Protein 6PF2 (pdb70)

Sequence (307 aa):
SGPLKPEEHEDILNKLLDPELAQSERTEALQQLRVNYGSFVSEEYNDLTKEKSEFKLELDDVTSNMEQIIKAKANLEKMCRTLEDQMNEHRSKAEETQRSVNDLTSQVEDLEKERDFYFGKLRNIELICQENEGENDPVLQRIVDILYATDEGFVIPDGPLKPEEHEDILNKLLDPELAQSERTEALQQLRVNYGSFVSEYNDLTKEKSEFKLELDDVTSNMEQIIKAKANLEKMCCRTLEDQMNEHRSKAEETQRSVNDLTSQVEDLEKERDFYFGKLRNIELICQENEGENDPVLQRIVDILYATDE

Secondary structure (DSSP, 8-state):
--SPPHHHHHHHHHHHT-TTS-HHHHHHHHHHHHHHHHHHHHHHHHHHHHHHHHHHHHHHHHHHHHHHHHHHHHHHHHHHHHHHHHHHHHHHHHHHHHHHHHHHHHHHHHHHHHHHHHHHHHHHHHHHHHTGGG--HHHHHHHHHHT--SSSSPPP-/-PPPHHHHHHHHHHHT-TTS-HHHHHHHHHHHHHHHHHHHHHHHHHHHHHHHHHHHHHHHHHHHHHHHHHHHHHHHHHHHHHHHHHHHHHHHHHHHHHHHHHHHHHHHHHHHHHHHHHHHHHHHHHHHHTTTS--HHHHHHHHHHT----

B-factor: mean 42.0, std 19.4, range [4.99, 103.51]

InterPro domains:
  IPR001715 Calponin homology domain [PF00307] (17-117)
  IPR001715 Calponin homology domain [PS50021] (14-116)
  IPR004953 EB1, C-terminal [PF03271] (210-248)
  IPR004953 EB1, C-terminal [PS51230] (185-255)
  IPR027328 Microtubule-associated protein RP/EB [PTHR10623] (1-267)
  IPR036133 EB1, C-terminal domain superfamily [SSF140612] (194-254)
  IPR036872 CH domain superfamily [G3DSA:1.10.418.10] (1-130)
  IPR036872 CH domain superfamily [SSF47576] (1-130)

Foldseek 3Di:
DAADDPVSLVVLVVQLVDPVDDNVSNVVSVVNNVVRVVVNVVVVVVVVVVVVVVVVVCVVVVVVVVVVVVVVVVVVVVVVVVVVVVVVVVVVVVVVVVVVVVVVVVVVVVVVVVVVVVVVLVVLVVVLVVVVVVVDPVSVVSVCVSPQDCVRPPDDD/DADDPVRLVVLVVQLPDPVDDPVSNVVSVVNNVCRCVVVVVVVVVVVVVVVVVVVVVVVVVVVVVVVVVVVVVVVVVVVVVVVVVVVVVVVVVVVVVVVVVVVVVVVVVVVVVVVVVVVLVVLVVVLVVPVPVVDVVSVVSVCVSPDDDD

Solvent-accessible surface area: 19729 Å² total; per-residue (Å²): 177,50,23,39,129,72,114,74,7,61,66,18,2,66,96,5,57,49,108,160,41,61,131,87,74,54,56,96,3,22,78,76,3,85,109,19,3,32,50,1,12,58,67,18,74,73,19,58,114,50,45,57,82,35,107,113,84,12,73,78,26,46,66,77,13,105,137,21,87,156,34,52,52,84,34,50,122,76,12,155,61,24,81,99,66,20,72,109,35,122,70,110,6,81,99,10,62,149,42,18,84,84,22,55,56,64,12,106,96,17,66,126,56,47,79,56,33,97,28,26,10,93,72,0,30,83,8,5,100,135,32,119,66,126,99,36,94,15,10,84,132,0,52,103,24,10,138,22,80,93,133,61,29,118,53,115,198,97,9,34,113,64,137,79,9,50,74,15,2,76,111,8,65,44,113,158,46,50,125,69,73,54,57,108,2,19,71,90,2,76,97,16,4,32,54,28,6,57,71,27,77,77,20,62,134,66,38,66,106,42,96,123,93,15,70,95,25,54,48,69,27,115,93,30,82,128,24,42,35,82,18,81,134,93,9,140,72,32,62,80,78,22,52,121,38,82,41,106,9,87,88,5,75,157,42,18,81,83,22,53,56,67,12,82,94,14,71,137,51,49,58,30,30,77,17,10,9,124,51,0,36,107,9,4,95,137,32,127,63,99,127,28,107,32,7,99,127,0,33,85,31,20,143,48,112,68,194

GO terms:
  GO:0005925 focal adhesion (C, IDA)
  GO:0008104 intracellular protein localization (P, TAS)
  GO:0016477 cell migration (P, IMP)
  GO:0005515 protein binding (F, IPI)
  GO:0120283 protein serine/threonine kinase binding (F, IPI)
  GO:0097431 mitotic spindle pole (C, IDA)
  GO:0051010 microtubule plus-end binding (F, IDA)
  GO:0035372 protein localization to microtubule (P, IDA)
  GO:0005813 centrosome (C, IDA)
  GO:0005874 microtubule (C, IDA)
  GO:1902888 protein localization to astral microtubule (P, IDA)
  GO:0051315 attachment of mitotic spindle microtubules to kinetochore (P, IDA)
  GO:0000132 establishment of mitotic spindle orientation (P, IDA)
  GO:0005794 Golgi apparatus (C, EXP)
  GO:0031116 positive regulation of microtubule polymerization (P, IMP)
  GO:0005515 protein binding (F, TAS)
  GO:0005829 cytosol (C, TAS)
  GO:0042802 identical protein binding (F, IPI)
  GO:0045296 cadherin binding (F, HDA)
  GO:0036064 ciliary basal body (C, IDA)

Radius of gyration: 54.27 Å; Cα contacts (8 Å, |Δi|>4): 260; chains: 2; bounding box: 29×28×167 Å

Structure (mmCIF, N/CA/C/O backbone):
data_6PF2
#
_entry.id   6PF2
#
_cell.length_a   37.136
_cell.length_b   44.607
_cell.length_c   262.356
_cell.angle_alpha   90.000
_cell.angle_beta   90.000
_cell.angle_gamma   90.000
#
_symmetry.space_group_name_H-M   'P 21 21 21'
#
loop_
_entity.id
_entity.type
_entity.pdbx_description
1 polymer 'Myosin, heavy polypeptide 7, cardiac muscle, beta variant'
2 non-polymer 1,2-ETHANEDIOL
3 water water
#
loop_
_atom_site.group_PDB
_atom_site.id
_atom_site.type_symbol
_atom_site.label_atom_id
_atom_site.label_alt_id
_atom_site.label_comp_id
_atom_site.label_asym_id
_atom_site.label_entity_id
_atom_site.label_seq_id
_atom_site.pdbx_PDB_ins_code
_atom_site.Cartn_x
_atom_site.Cartn_y
_atom_site.Cartn_z
_atom_site.occupancy
_atom_site.B_iso_or_equiv
_atom_site.auth_seq_id
_atom_site.auth_comp_id
_atom_site.auth_asym_id
_atom_site.auth_atom_id
_atom_site.pdbx_PDB_model_num
ATOM 1 N N . SER A 1 3 ? 0.732 20.549 88.426 1.00 94.30 3 SER A N 1
ATOM 2 C CA . SER A 1 3 ? -0.716 20.624 88.269 1.00 87.94 3 SER A CA 1
ATOM 3 C C . SER A 1 3 ? -1.279 19.237 87.952 1.00 86.06 3 SER A C 1
ATOM 4 O O . SER A 1 3 ? -0.566 18.234 88.040 1.00 90.14 3 SER A O 1
ATOM 7 N N . GLY A 1 4 ? -2.553 19.186 87.569 1.00 74.11 4 GLY A N 1
ATOM 8 C CA . GLY A 1 4 ? -3.226 17.931 87.338 1.00 60.32 4 GLY A CA 1
ATOM 9 C C . GLY A 1 4 ? -3.775 17.362 88.631 1.00 50.45 4 GLY A C 1
ATOM 10 O O . GLY A 1 4 ? -3.517 17.884 89.722 1.00 36.56 4 GLY A O 1
ATOM 11 N N . PRO A 1 5 ? -4.542 16.274 88.528 1.00 51.44 5 PRO A N 1
ATOM 12 C CA . PRO A 1 5 ? -5.138 15.667 89.725 1.00 49.47 5 PRO A CA 1
ATOM 13 C C . PRO A 1 5 ? -4.119 14.928 90.583 1.00 46.41 5 PRO A C 1
ATOM 14 O O . PRO A 1 5 ? -3.086 14.452 90.101 1.00 43.84 5 PRO A O 1
ATOM 18 N N . LEU A 1 6 ? -4.429 14.847 91.879 1.00 41.35 6 LEU A N 1
ATOM 19 C CA . LEU A 1 6 ? -3.618 14.070 92.811 1.00 37.87 6 LEU A CA 1
ATOM 20 C C . LEU A 1 6 ? -3.423 12.650 92.286 1.00 34.19 6 LEU A C 1
ATOM 21 O O . LEU A 1 6 ? -4.321 12.074 91.666 1.00 26.60 6 LEU A O 1
ATOM 26 N N . LYS A 1 7 ? -2.238 12.088 92.531 1.00 34.06 7 LYS A N 1
ATOM 27 C CA . LYS A 1 7 ? -2.025 10.678 92.258 1.00 40.50 7 LYS A CA 1
ATOM 28 C C . LYS A 1 7 ? -2.826 9.844 93.257 1.00 33.94 7 LYS A C 1
ATOM 29 O O . LYS A 1 7 ? -3.233 10.343 94.307 1.00 25.40 7 LYS A O 1
ATOM 35 N N . PRO A 1 8 ? -3.089 8.575 92.942 1.00 38.04 8 PRO A N 1
ATOM 36 C CA . PRO A 1 8 ? -3.786 7.724 93.921 1.00 42.32 8 PRO A CA 1
ATOM 37 C C . PRO A 1 8 ? -3.098 7.680 95.280 1.00 44.04 8 PRO A C 1
ATOM 38 O O . PRO A 1 8 ? -3.769 7.484 96.303 1.00 41.39 8 PRO A O 1
ATOM 42 N N . GLU A 1 9 ? -1.778 7.880 95.320 1.00 44.08 9 GLU A N 1
ATOM 43 C CA . GLU A 1 9 ? -1.033 7.777 96.568 1.00 48.38 9 GLU A CA 1
ATOM 44 C C . GLU A 1 9 ? -1.130 9.052 97.392 1.00 41.37 9 GLU A C 1
ATOM 45 O O . GLU A 1 9 ? -1.256 8.988 98.621 1.00 36.78 9 GLU A O 1
ATOM 51 N N . GLU A 1 10 ? -1.046 10.216 96.741 1.00 30.35 10 GLU A N 1
ATOM 52 C CA . GLU A 1 10 ? -1.277 11.465 97.454 1.00 37.45 10 GLU A CA 1
ATOM 53 C C . GLU A 1 10 ? -2.709 11.534 97.970 1.00 36.36 10 GLU A C 1
ATOM 54 O O . GLU A 1 10 ? -2.964 12.078 99.051 1.00 38.93 10 GLU A O 1
ATOM 60 N N . HIS A 1 11 ? -3.656 11.000 97.194 1.00 28.25 11 HIS A N 1
ATOM 61 C CA . HIS A 1 11 ? -5.052 10.961 97.618 1.00 28.55 11 HIS A CA 1
ATOM 62 C C . HIS A 1 11 ? -5.215 10.101 98.866 1.00 32.00 11 HIS A C 1
ATOM 63 O O . HIS A 1 11 ? -5.932 10.476 99.802 1.00 29.39 11 HIS A O 1
ATOM 70 N N . GLU A 1 12 ? -4.548 8.944 98.912 1.00 31.84 12 GLU A N 1
ATOM 71 C CA . GLU A 1 12 ? -4.689 8.092 100.090 1.00 37.70 12 GLU A CA 1
ATOM 72 C C . GLU A 1 12 ? -3.984 8.689 101.307 1.00 37.30 12 GLU A C 1
ATOM 73 O O . GLU A 1 12 ? -4.463 8.532 102.438 1.00 36.81 12 GLU A O 1
ATOM 79 N N . ASP A 1 13 ? -2.842 9.363 101.109 1.00 35.87 13 ASP A N 1
ATOM 80 C CA . ASP A 1 13 ? -2.168 9.999 102.244 1.00 40.97 13 ASP A CA 1
ATOM 81 C C . ASP A 1 13 ? -3.022 11.117 102.828 1.00 34.51 13 ASP A C 1
ATOM 82 O O . ASP A 1 13 ? -3.081 11.297 104.051 1.00 28.97 13 ASP A O 1
ATOM 87 N N . ILE A 1 14 ? -3.700 11.871 101.967 1.00 30.42 14 ILE A N 1
ATOM 88 C CA . ILE A 1 14 ? -4.580 12.925 102.454 1.00 35.12 14 ILE A CA 1
ATOM 89 C C . ILE A 1 14 ? -5.797 12.322 103.147 1.00 31.50 14 ILE A C 1
ATOM 90 O O . ILE A 1 14 ? -6.242 12.809 104.194 1.00 26.17 14 ILE A O 1
ATOM 95 N N . LEU A 1 15 ? -6.334 11.234 102.590 1.00 27.30 15 LEU A N 1
ATOM 96 C CA . LEU A 1 15 ? -7.465 10.565 103.219 1.00 33.48 15 LEU A CA 1
ATOM 97 C C . LEU A 1 15 ? -7.073 9.990 104.575 1.00 39.35 15 LEU A C 1
ATOM 98 O O . LEU A 1 15 ? -7.893 9.950 105.501 1.00 30.44 15 LEU A O 1
ATOM 103 N N . ASN A 1 16 ? -5.814 9.569 104.715 1.00 42.24 16 ASN A N 1
ATOM 104 C CA . ASN A 1 16 ? -5.333 9.048 105.985 1.00 46.43 16 ASN A CA 1
ATOM 105 C C . ASN A 1 16 ? -5.126 10.166 107.005 1.00 41.47 16 ASN A C 1
ATOM 106 O O . ASN A 1 16 ? -5.415 9.984 108.194 1.00 35.81 16 ASN A O 1
ATOM 111 N N . LYS A 1 17 ? -4.620 11.321 106.561 1.00 43.36 17 LYS A N 1
ATOM 112 C CA . LYS A 1 17 ? -4.487 12.466 107.460 1.00 44.39 17 LYS A CA 1
ATOM 113 C C . LYS A 1 17 ? -5.850 12.912 107.971 1.00 40.17 17 LYS A C 1
ATOM 114 O O . LYS A 1 17 ? -6.020 13.201 109.163 1.00 37.75 17 LYS A O 1
ATOM 120 N N . LEU A 1 18 ? -6.836 12.957 107.074 1.00 35.50 18 LEU A N 1
ATOM 121 C CA . LEU A 1 18 ? -8.193 13.318 107.459 1.00 38.16 18 LEU A CA 1
ATOM 122 C C . LEU A 1 18 ? -8.733 12.374 108.531 1.00 41.21 18 LEU A C 1
ATOM 123 O O . LEU A 1 18 ? -9.417 12.805 109.467 1.00 36.59 18 LEU A O 1
ATOM 128 N N . LEU A 1 19 ? -8.424 11.083 108.418 1.00 49.19 19 LEU A N 1
ATOM 129 C CA . LEU A 1 19 ? -8.935 10.062 109.326 1.00 57.21 19 LEU A CA 1
ATOM 130 C C . LEU A 1 19 ? -8.067 9.847 110.566 1.00 53.78 19 LEU A C 1
ATOM 131 O O . LEU A 1 19 ? -8.385 8.968 111.373 1.00 53.64 19 LEU A O 1
ATOM 136 N N . ASP A 1 20 ? -6.987 10.616 110.736 1.00 49.43 20 ASP A N 1
ATOM 137 C CA . ASP A 1 20 ? -6.051 10.413 111.842 1.00 50.24 20 ASP A CA 1
ATOM 138 C C . ASP A 1 20 ? -6.515 11.204 113.060 1.00 55.43 20 ASP A C 1
ATOM 139 O O . ASP A 1 20 ? -6.437 12.443 113.051 1.00 49.74 20 ASP A O 1
ATOM 144 N N . PRO A 1 21 ? -6.997 10.549 114.123 1.00 66.42 21 PRO A N 1
ATOM 145 C CA . PRO A 1 21 ? -7.452 11.307 115.300 1.00 71.36 21 PRO A CA 1
ATOM 146 C C . PRO A 1 21 ? -6.330 12.028 116.034 1.00 75.25 21 PRO A C 1
ATOM 147 O O . PRO A 1 21 ? -6.595 13.033 116.705 1.00 74.38 21 PRO A O 1
ATOM 151 N N . GLU A 1 22 ? -5.088 11.539 115.942 1.00 78.99 22 GLU A N 1
ATOM 152 C CA . GLU A 1 22 ? -3.966 12.209 116.594 1.00 83.01 22 GLU A CA 1
ATOM 153 C C . GLU A 1 22 ? -3.715 13.599 116.029 1.00 81.39 22 GLU A C 1
ATOM 154 O O . GLU A 1 22 ? -3.043 14.410 116.678 1.00 89.83 22 GLU A O 1
ATOM 160 N N . LEU A 1 23 ? -4.232 13.890 114.839 1.00 68.43 23 LEU A N 1
ATOM 161 C CA . LEU A 1 23 ? -3.977 15.168 114.202 1.00 58.62 23 LEU A CA 1
ATOM 162 C C . LEU A 1 23 ? -4.840 16.268 114.806 1.00 53.61 23 LEU A C 1
ATOM 163 O O . LEU A 1 23 ? -5.965 16.032 115.261 1.00 50.41 23 LEU A O 1
ATOM 168 N N . ALA A 1 24 ? -4.283 17.479 114.815 1.00 54.58 24 ALA A N 1
ATOM 169 C CA . ALA A 1 24 ? -5.062 18.669 115.121 1.00 58.14 24 ALA A CA 1
ATOM 170 C C . ALA A 1 24 ? -6.230 18.782 114.153 1.00 55.56 24 ALA A C 1
ATOM 171 O O . ALA A 1 24 ? -6.096 18.500 112.959 1.00 52.93 24 ALA A O 1
ATOM 173 N N . GLN A 1 25 ? -7.391 19.182 114.674 1.00 40.93 25 GLN A N 1
ATOM 174 C CA . GLN A 1 25 ? -8.583 19.218 113.831 1.00 57.51 25 GLN A CA 1
ATOM 175 C C . GLN A 1 25 ? -8.508 20.281 112.730 1.00 58.48 25 GLN A C 1
ATOM 176 O O . GLN A 1 25 ? -9.272 20.203 111.764 1.00 56.91 25 GLN A O 1
ATOM 182 N N . SER A 1 26 ? -7.611 21.263 112.841 1.00 56.69 26 SER A N 1
ATOM 183 C CA . SER A 1 26 ? -7.353 22.133 111.696 1.00 60.08 26 SER A CA 1
ATOM 184 C C . SER A 1 26 ? -6.666 21.358 110.577 1.00 52.60 26 SER A C 1
ATOM 185 O O . SER A 1 26 ? -6.995 21.522 109.395 1.00 37.25 26 SER A O 1
ATOM 188 N N . GLU A 1 27 ? -5.706 20.508 110.947 1.00 50.09 27 GLU A N 1
ATOM 189 C CA . GLU A 1 27 ? -4.958 19.719 109.980 1.00 48.33 27 GLU A CA 1
ATOM 190 C C . GLU A 1 27 ? -5.865 18.748 109.234 1.00 44.25 27 GLU A C 1
ATOM 191 O O . GLU A 1 27 ? -5.638 18.466 108.053 1.00 35.56 27 GLU A O 1
ATOM 197 N N . ARG A 1 28 ? -6.881 18.212 109.914 1.00 47.29 28 ARG A N 1
ATOM 198 C CA . ARG A 1 28 ? -7.830 17.314 109.267 1.00 43.34 28 ARG A CA 1
ATOM 199 C C . ARG A 1 28 ? -8.807 18.077 108.383 1.00 34.08 28 ARG A C 1
ATOM 200 O O . ARG A 1 28 ? -9.228 17.558 107.345 1.00 30.70 28 ARG A O 1
ATOM 208 N N . THR A 1 29 ? -9.178 19.299 108.777 1.00 32.27 29 THR A N 1
ATOM 209 C CA . THR A 1 29 ? -9.971 20.149 107.895 1.00 34.77 29 THR A CA 1
ATOM 210 C C . THR A 1 29 ? -9.205 20.482 106.618 1.00 34.51 29 THR A C 1
ATOM 211 O O . THR A 1 29 ? -9.798 20.591 105.538 1.00 33.83 29 THR A O 1
ATOM 215 N N . GLU A 1 30 ? -7.887 20.663 106.722 1.00 38.36 30 GLU A N 1
ATOM 216 C CA . GLU A 1 30 ? -7.092 20.945 105.533 1.00 37.22 30 GLU A CA 1
ATOM 217 C C . GLU A 1 30 ? -7.094 19.749 104.580 1.00 32.14 30 GLU A C 1
ATOM 218 O O . GLU A 1 30 ? -7.265 19.915 103.371 1.00 27.15 30 GLU A O 1
ATOM 224 N N . ALA A 1 31 ? -6.932 18.534 105.115 1.00 29.83 31 ALA A N 1
ATOM 225 C CA . ALA A 1 31 ? -7.036 17.339 104.281 1.00 31.10 31 ALA A CA 1
ATOM 226 C C . ALA A 1 31 ? -8.373 17.295 103.542 1.00 33.24 31 ALA A C 1
ATOM 227 O O . ALA A 1 31 ? -8.433 16.914 102.365 1.00 26.74 31 ALA A O 1
ATOM 229 N N . LEU A 1 32 ? -9.450 17.714 104.215 1.00 33.77 32 LEU A N 1
ATOM 230 C CA . LEU A 1 32 ? -10.782 17.680 103.616 1.00 34.80 32 LEU A CA 1
ATOM 231 C C . LEU A 1 32 ? -10.905 18.664 102.457 1.00 25.93 32 LEU A C 1
ATOM 232 O O . LEU A 1 32 ? -11.415 18.313 101.389 1.00 25.84 32 LEU A O 1
ATOM 237 N N . GLN A 1 33 ? -10.441 19.902 102.646 1.00 26.06 33 GLN A N 1
ATOM 238 C CA . GLN A 1 33 ? -10.537 20.893 101.577 1.00 30.64 33 GLN A CA 1
ATOM 239 C C . GLN A 1 33 ? -9.762 20.453 100.335 1.00 29.80 33 GLN A C 1
ATOM 240 O O . GLN A 1 33 ? -10.180 20.716 99.201 1.00 26.17 33 GLN A O 1
ATOM 246 N N . GLN A 1 34 ? -8.626 19.784 100.533 1.00 27.96 34 GLN A N 1
ATOM 247 C CA . GLN A 1 34 ? -7.842 19.330 99.392 1.00 33.25 34 GLN A CA 1
ATOM 248 C C . GLN A 1 34 ? -8.587 18.262 98.603 1.00 26.51 34 GLN A C 1
ATOM 249 O O . GLN A 1 34 ? -8.629 18.312 97.372 1.00 26.46 34 GLN A O 1
ATOM 255 N N . LEU A 1 35 ? -9.188 17.294 99.307 1.00 30.08 35 LEU A N 1
ATOM 256 C CA . LEU A 1 35 ? -9.977 16.274 98.630 1.00 33.47 35 LEU A CA 1
ATOM 257 C C . LEU A 1 35 ? -11.130 16.899 97.858 1.00 27.95 35 LEU A C 1
ATOM 258 O O . LEU A 1 35 ? -11.448 16.466 96.748 1.00 25.94 35 LEU A O 1
ATOM 263 N N . ARG A 1 36 ? -11.765 17.918 98.451 1.00 25.79 36 ARG A N 1
ATOM 264 C CA . ARG A 1 36 ? -12.911 18.593 97.850 1.00 33.87 36 ARG A CA 1
ATOM 265 C C . ARG A 1 36 ? -12.521 19.311 96.563 1.00 30.43 36 ARG A C 1
ATOM 266 O O . ARG A 1 36 ? -13.178 19.162 95.523 1.00 25.68 36 ARG A O 1
ATOM 274 N N . VAL A 1 37 ? -11.476 20.139 96.636 1.00 28.38 37 VAL A N 1
ATOM 275 C CA . VAL A 1 37 ? -11.104 20.975 95.502 1.00 28.00 37 VAL A CA 1
ATOM 276 C C . VAL A 1 37 ? -10.483 20.116 94.406 1.00 28.33 37 VAL A C 1
ATOM 277 O O . VAL A 1 37 ? -10.727 20.331 93.210 1.00 25.98 37 VAL A O 1
ATOM 281 N N . ASN A 1 38 ? -9.707 19.103 94.797 1.00 26.12 38 ASN A N 1
ATOM 282 C CA . ASN A 1 38 ? -9.187 18.171 93.801 1.00 28.83 38 ASN A CA 1
ATOM 283 C C . ASN A 1 38 ? -10.319 17.479 93.051 1.00 29.00 38 ASN A C 1
ATOM 284 O O . ASN A 1 38 ? -10.280 17.360 91.824 1.00 25.97 38 ASN A O 1
ATOM 289 N N . TYR A 1 39 ? -11.333 16.990 93.778 1.00 27.62 39 TYR A N 1
ATOM 290 C CA . TYR A 1 39 ? -12.356 16.213 93.092 1.00 32.21 39 TYR A CA 1
ATOM 291 C C . TYR A 1 39 ? -13.184 17.090 92.169 1.00 27.34 39 TYR A C 1
ATOM 292 O O . TYR A 1 39 ? -13.540 16.669 91.065 1.00 25.78 39 TYR A O 1
ATOM 301 N N . GLY A 1 40 ? -13.507 18.307 92.614 1.00 26.96 40 GLY A N 1
ATOM 302 C CA . GLY A 1 40 ? -14.278 19.212 91.781 1.00 26.85 40 GLY A CA 1
ATOM 303 C C . GLY A 1 40 ? -13.596 19.524 90.463 1.00 33.37 40 GLY A C 1
ATOM 304 O O . GLY A 1 40 ? -14.247 19.567 89.416 1.00 31.70 40 GLY A O 1
ATOM 305 N N . SER A 1 41 ? -12.275 19.744 90.494 1.00 30.68 41 SER A N 1
ATOM 306 C CA . SER A 1 41 ? -11.558 19.985 89.246 1.00 37.64 41 SER A CA 1
ATOM 307 C C . SER A 1 41 ? -11.421 18.706 88.429 1.00 36.43 41 SER A C 1
ATOM 308 O O . SER A 1 41 ? -11.565 18.729 87.203 1.00 30.47 41 SER A O 1
ATOM 311 N N . PHE A 1 42 ? -11.107 17.592 89.093 1.00 41.16 42 PHE A N 1
ATOM 312 C CA . PHE A 1 42 ? -10.912 16.325 88.395 1.00 44.12 42 PHE A CA 1
ATOM 313 C C . PHE A 1 42 ? -12.144 15.966 87.568 1.00 35.66 42 PHE A C 1
ATOM 314 O O . PHE A 1 42 ? -12.041 15.674 86.371 1.00 32.23 42 PHE A O 1
ATOM 322 N N . VAL A 1 43 ? -13.326 16.010 88.193 1.00 28.35 43 VAL A N 1
ATOM 323 C CA . VAL A 1 43 ? -14.560 15.623 87.515 1.00 37.59 43 VAL A CA 1
ATOM 324 C C . VAL A 1 43 ? -14.799 16.489 86.283 1.00 39.60 43 VAL A C 1
ATOM 325 O O . VAL A 1 43 ? -15.208 15.989 85.228 1.00 36.37 43 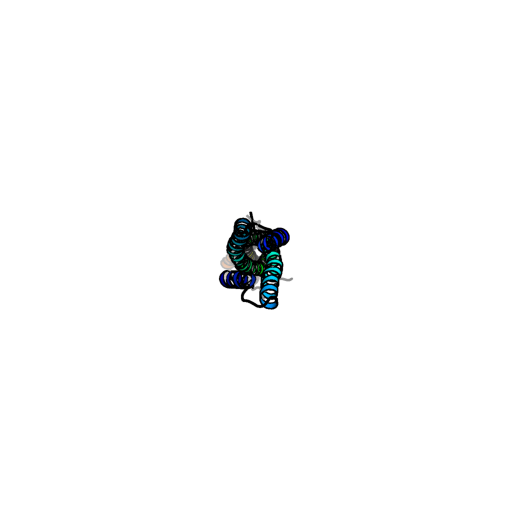VAL A O 1
ATOM 329 N N . SER A 1 44 ? -14.548 17.796 86.392 1.00 41.64 44 SER A N 1
ATOM 330 C CA . SER A 1 44 ? -14.782 18.683 85.256 1.00 48.83 44 SER A CA 1
ATOM 331 C C . SER A 1 44 ? -13.790 18.409 84.134 1.00 38.25 44 SER A C 1
ATOM 332 O O . SER A 1 44 ? -14.175 18.333 82.959 1.00 30.29 44 SER A O 1
ATOM 335 N N A GLU A 1 45 ? -12.504 18.283 84.478 0.45 35.91 45 GLU A N 1
ATOM 336 N N B GLU A 1 45 ? -12.506 18.265 84.470 0.55 35.82 45 GLU A N 1
ATOM 337 C CA A GLU A 1 45 ? -11.495 17.947 83.480 0.45 36.66 45 GLU A CA 1
ATOM 338 C CA B GLU A 1 45 ? -11.512 17.964 83.445 0.55 36.72 45 GLU A CA 1
ATOM 339 C C A GLU A 1 45 ? -11.783 16.589 82.852 0.45 35.46 45 GLU A C 1
ATOM 340 C C B GLU A 1 45 ? -11.719 16.568 82.864 0.55 35.66 45 GLU A C 1
ATOM 341 O O A GLU A 1 45 ? -11.589 16.398 81.647 0.45 32.30 45 GLU A O 1
ATOM 342 O O B GLU A 1 45 ? -11.412 16.336 81.690 0.55 32.27 45 GLU A O 1
ATOM 353 N N . TYR A 1 46 ? -12.259 15.635 83.659 1.00 37.24 46 TYR A N 1
ATOM 354 C CA . TYR A 1 46 ? -12.584 14.310 83.138 1.00 43.78 46 TYR A CA 1
ATOM 355 C C . TYR A 1 46 ? -13.727 14.370 82.128 1.00 40.73 46 TYR A C 1
ATOM 356 O O . TYR A 1 46 ? -13.682 13.701 81.090 1.00 33.73 46 TYR A O 1
ATOM 365 N N . ASN A 1 47 ? -14.775 15.139 82.430 1.00 46.27 47 ASN A N 1
ATOM 366 C CA . ASN A 1 47 ? -15.892 15.258 81.498 1.00 49.41 47 ASN A CA 1
ATOM 367 C C . ASN A 1 47 ? -15.490 16.018 80.240 1.00 47.17 47 ASN A C 1
ATOM 368 O O . ASN A 1 47 ? -16.043 15.764 79.163 1.00 38.44 47 ASN A O 1
ATOM 373 N N . ASP A 1 48 ? -14.534 16.944 80.354 1.00 47.44 48 ASP A N 1
ATOM 374 C CA . ASP A 1 48 ? -14.034 17.643 79.173 1.00 50.15 48 ASP A CA 1
ATOM 375 C C . ASP A 1 48 ? -13.217 16.708 78.293 1.00 52.02 48 ASP A C 1
ATOM 376 O O . ASP A 1 48 ? -13.403 16.669 77.072 1.00 43.89 48 ASP A O 1
ATOM 381 N N . LEU A 1 49 ? -12.305 15.943 78.902 1.00 52.73 49 LEU A N 1
ATOM 382 C CA . LEU A 1 49 ? -11.543 14.956 78.144 1.00 49.94 49 LEU A CA 1
ATOM 383 C C . LEU A 1 49 ? -12.459 13.932 77.497 1.00 45.81 49 LEU A C 1
ATOM 384 O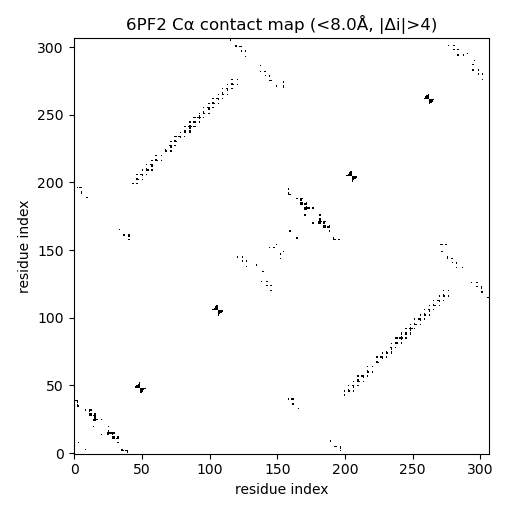 O . LEU A 1 49 ? -12.267 13.560 76.332 1.00 37.15 49 LEU A O 1
ATOM 389 N N . THR A 1 50 ? -13.464 13.471 78.242 1.00 42.61 50 THR A N 1
ATOM 390 C CA . THR A 1 50 ? -14.357 12.436 77.738 1.00 45.22 50 THR A CA 1
ATOM 391 C C . THR A 1 50 ? -15.061 12.876 76.457 1.00 50.08 50 THR A C 1
ATOM 392 O O . THR A 1 50 ? -15.061 12.148 75.458 1.00 49.07 50 THR A O 1
ATOM 396 N N . LYS A 1 51 ? -15.677 14.062 76.467 1.00 58.01 51 LYS A N 1
ATOM 397 C CA . LYS A 1 51 ? -16.430 14.486 75.291 1.00 69.34 51 LYS A CA 1
ATOM 398 C C . LYS A 1 51 ? -15.489 14.904 74.172 1.00 62.82 51 LYS A C 1
ATOM 399 O O . LYS A 1 51 ? -15.717 14.575 73.002 1.00 55.11 51 LYS A O 1
ATOM 405 N N . GLU A 1 52 ? -14.408 15.596 74.523 1.00 59.59 1220 GLU A N 1
ATOM 406 C CA . GLU A 1 52 ? -13.475 16.084 73.525 1.00 56.25 1220 GLU A CA 1
ATOM 407 C C . GLU A 1 52 ? -12.711 14.947 72.855 1.00 54.76 1220 GLU A C 1
ATOM 408 O O . GLU A 1 52 ? -12.252 15.111 71.720 1.00 53.59 1220 GLU A O 1
ATOM 414 N N . LYS A 1 53 ? -12.608 13.784 73.497 1.00 54.05 1221 LYS A N 1
ATOM 415 C CA . LYS A 1 53 ? -12.062 12.634 72.787 1.00 58.54 1221 LYS A CA 1
ATOM 416 C C . LYS A 1 53 ? -13.105 12.006 71.870 1.00 54.50 1221 LYS A C 1
ATOM 417 O O . LYS A 1 53 ? -12.766 11.529 70.783 1.00 48.78 1221 LYS A O 1
ATOM 423 N N . SER A 1 54 ? -14.376 12.000 72.282 1.00 54.39 1222 SER A N 1
ATOM 424 C CA . SER A 1 54 ? -15.396 11.390 71.442 1.00 57.33 1222 SER A CA 1
ATOM 425 C C . SER A 1 54 ? -15.608 12.174 70.155 1.00 56.17 1222 SER A C 1
ATOM 426 O O . SER A 1 54 ? -16.081 11.599 69.167 1.00 48.34 1222 SER A O 1
ATOM 429 N N . GLU A 1 55 ? -15.255 13.462 70.138 1.00 57.87 1223 GLU A N 1
ATOM 430 C CA . GLU A 1 55 ? -15.387 14.259 68.928 1.00 64.48 1223 GLU A CA 1
ATOM 431 C C . GLU A 1 55 ? -14.114 14.274 68.090 1.00 70.60 1223 GLU A C 1
ATOM 432 O O . GLU A 1 55 ? -14.160 14.698 66.930 1.00 72.08 1223 GLU A O 1
ATOM 438 N N . PHE A 1 56 ? -12.988 13.813 68.638 1.00 68.91 1224 PHE A N 1
ATOM 439 C CA . PHE A 1 56 ? -11.875 13.426 67.778 1.00 62.05 1224 PHE A CA 1
ATOM 440 C C . PHE A 1 56 ? -12.193 12.134 67.047 1.00 53.67 1224 PHE A C 1
ATOM 441 O O . PHE A 1 56 ? -11.826 11.963 65.878 1.00 42.80 1224 PHE A O 1
ATOM 449 N N . LYS A 1 57 ? -12.890 11.220 67.720 1.00 53.40 1225 LYS A N 1
ATOM 450 C CA . LYS A 1 57 ? -13.092 9.888 67.169 1.00 60.32 1225 LYS A CA 1
ATOM 451 C C . LYS A 1 57 ? -13.987 9.928 65.937 1.00 65.52 1225 LYS A C 1
ATOM 452 O O . LYS A 1 57 ? -13.676 9.307 64.915 1.00 60.23 1225 LYS A O 1
ATOM 458 N N . LEU A 1 58 ? -15.102 10.656 66.006 1.00 73.35 1226 LEU A N 1
ATOM 459 C CA . LEU A 1 58 ? -16.010 10.677 64.863 1.00 78.49 1226 LEU A CA 1
ATOM 460 C C . LEU A 1 58 ? -15.509 11.584 63.744 1.00 61.28 1226 LEU A C 1
ATOM 461 O O . LEU A 1 58 ? -15.776 11.308 62.571 1.00 54.24 1226 LEU A O 1
ATOM 466 N N . GLU A 1 59 ? -14.793 12.659 64.080 1.00 54.00 1227 GLU A N 1
ATOM 467 C CA . GLU A 1 59 ? -14.160 13.467 63.046 1.00 53.77 1227 GLU A CA 1
ATOM 468 C C . GLU A 1 59 ? -13.091 12.665 62.316 1.00 60.89 1227 GLU A C 1
ATOM 469 O O . GLU A 1 59 ? -12.979 12.737 61.086 1.00 60.16 1227 GLU A O 1
ATOM 475 N N . LEU A 1 60 ? -12.307 11.882 63.062 1.00 66.22 1228 LEU A N 1
ATOM 476 C CA . LEU A 1 60 ? -11.310 11.007 62.455 1.00 70.63 1228 LEU A CA 1
ATOM 477 C C . LEU A 1 60 ? -11.969 9.934 61.594 1.00 69.66 1228 LEU A C 1
ATOM 478 O O . LEU A 1 60 ? -11.582 9.729 60.438 1.00 72.56 1228 LEU A O 1
ATOM 483 N N . ASP A 1 61 ? -12.958 9.224 62.150 1.00 61.82 1229 ASP A N 1
ATOM 484 C CA . ASP A 1 61 ? -13.640 8.181 61.387 1.00 62.73 1229 ASP A CA 1
ATOM 485 C C . ASP A 1 61 ? -14.327 8.753 60.151 1.00 63.24 1229 ASP A C 1
ATOM 486 O O . ASP A 1 61 ? -14.444 8.064 59.128 1.00 56.61 1229 ASP A O 1
ATOM 491 N N . ASP A 1 62 ? -14.763 10.012 60.221 1.00 64.69 1230 ASP A N 1
ATOM 492 C CA . ASP A 1 62 ? -15.360 10.670 59.065 1.00 65.07 1230 ASP A CA 1
ATOM 493 C C . ASP A 1 62 ? -14.308 10.980 58.003 1.00 57.22 1230 ASP A C 1
ATOM 494 O O . ASP A 1 62 ? -14.435 10.554 56.848 1.00 46.38 1230 ASP A O 1
ATOM 499 N N . VAL A 1 63 ? -13.263 11.730 58.371 1.00 55.83 1231 VAL A N 1
ATOM 500 C CA . VAL A 1 63 ? -12.268 12.124 57.375 1.00 58.16 1231 VAL A CA 1
ATOM 501 C C . VAL A 1 63 ? -11.559 10.901 56.819 1.00 57.51 1231 VAL A C 1
ATOM 502 O O . VAL A 1 63 ? -11.181 10.870 55.640 1.00 55.45 1231 VAL A O 1
ATOM 506 N N . THR A 1 64 ? -11.385 9.869 5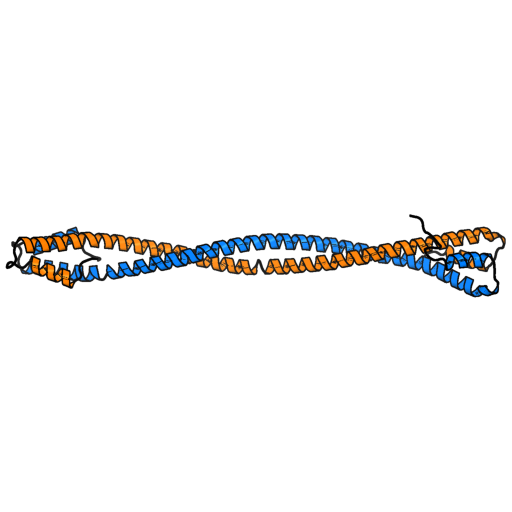7.641 1.00 55.17 1232 THR A N 1
ATOM 507 C CA . THR A 1 64 ? -10.766 8.646 57.148 1.00 51.83 1232 THR A CA 1
ATOM 508 C C . THR A 1 64 ? -11.609 8.008 56.047 1.00 57.78 1232 THR A C 1
ATOM 509 O O . THR A 1 64 ? -11.072 7.581 55.016 1.00 59.89 1232 THR A O 1
ATOM 513 N N . SER A 1 65 ? -12.934 7.953 56.235 1.00 56.89 1233 SER A N 1
ATOM 514 C CA . SER A 1 65 ? -13.795 7.339 55.225 1.00 60.39 1233 SER A CA 1
ATOM 515 C C . SER A 1 65 ? -13.860 8.183 53.952 1.00 59.52 1233 SER A C 1
ATOM 516 O O . SER A 1 65 ? -13.839 7.640 52.838 1.00 55.41 1233 SER A O 1
ATOM 519 N N . ASN A 1 66 ? -13.927 9.512 54.094 1.00 59.26 1234 ASN A N 1
ATOM 520 C CA . ASN A 1 66 ? -13.820 10.378 52.924 1.00 60.73 1234 ASN A CA 1
ATOM 521 C C . ASN A 1 66 ? -12.490 10.174 52.206 1.00 67.43 1234 ASN A C 1
ATOM 522 O O . ASN A 1 66 ? -12.422 10.305 50.978 1.00 64.85 1234 ASN A O 1
ATOM 527 N N . MET A 1 67 ? -11.428 9.846 52.949 1.00 68.06 1235 MET A N 1
ATOM 528 C CA . MET A 1 67 ? -10.147 9.552 52.312 1.00 64.64 1235 MET A CA 1
ATOM 529 C C . MET A 1 67 ? -10.176 8.220 51.571 1.00 59.14 1235 MET A C 1
ATOM 530 O O . MET A 1 67 ? -9.492 8.064 50.555 1.00 51.84 1235 MET A O 1
ATOM 535 N N . GLU A 1 68 ? -10.966 7.258 52.050 1.00 66.62 1236 GLU A N 1
ATOM 536 C CA . GLU A 1 68 ? -11.048 5.975 51.362 1.00 78.36 1236 GLU A CA 1
ATOM 537 C C . GLU A 1 68 ? -11.580 6.133 49.939 1.00 75.72 1236 GLU A C 1
ATOM 538 O O . GLU A 1 68 ? -11.029 5.548 48.997 1.00 68.97 1236 GLU A O 1
ATOM 544 N N . GLN A 1 69 ? -12.653 6.915 49.755 1.00 72.95 1237 GLN A N 1
ATOM 545 C CA . GLN A 1 69 ? -13.204 7.035 48.409 1.00 70.05 1237 GLN A CA 1
ATOM 546 C C . GLN A 1 69 ? -12.338 7.927 47.526 1.00 55.44 1237 GLN A C 1
ATOM 547 O O . GLN A 1 69 ? -12.119 7.596 46.354 1.00 47.23 1237 GLN A O 1
ATOM 553 N N . ILE A 1 70 ? -11.837 9.052 48.063 1.00 47.02 1238 ILE A N 1
ATOM 554 C CA . ILE A 1 70 ? -11.035 9.978 47.259 1.00 47.56 1238 ILE A CA 1
ATOM 555 C C . ILE A 1 70 ? -9.811 9.276 46.670 1.00 49.45 1238 ILE A C 1
ATOM 556 O O . ILE A 1 70 ? -9.380 9.582 45.548 1.00 36.36 1238 ILE A O 1
ATOM 561 N N . ILE A 1 71 ? -9.256 8.306 47.399 1.00 51.54 1239 ILE A N 1
ATOM 562 C CA . ILE A 1 71 ? -8.095 7.558 46.936 1.00 49.24 1239 ILE A CA 1
ATOM 563 C C . ILE A 1 71 ? -8.471 6.647 45.774 1.00 42.87 1239 ILE A C 1
ATOM 564 O O . ILE A 1 71 ? -7.747 6.565 44.771 1.00 37.58 1239 ILE A O 1
ATOM 569 N N . LYS A 1 72 ? -9.606 5.948 45.886 1.00 42.73 1240 LYS A N 1
ATOM 570 C CA . LYS A 1 72 ? -10.113 5.170 44.760 1.00 49.79 1240 LYS A CA 1
ATOM 571 C C . LYS A 1 72 ? -10.419 6.072 43.571 1.00 43.67 1240 LYS A C 1
ATOM 572 O O . LYS A 1 72 ? -10.141 5.717 42.418 1.00 35.74 1240 LYS A O 1
ATOM 578 N N . ALA A 1 73 ? -10.993 7.247 43.838 1.00 41.94 1241 ALA A N 1
ATOM 579 C CA . ALA A 1 73 ? -11.385 8.138 42.756 1.00 51.13 1241 ALA A CA 1
ATOM 580 C C . ALA A 1 73 ? -10.166 8.662 42.010 1.00 41.40 1241 ALA A C 1
ATOM 581 O O . ALA A 1 73 ? -10.175 8.741 40.776 1.00 25.84 1241 ALA A O 1
ATOM 583 N N . LYS A 1 74 ? -9.110 9.021 42.749 1.00 34.31 1242 LYS A N 1
ATOM 584 C CA . LYS A 1 74 ? -7.910 9.543 42.114 1.00 37.24 1242 LYS A CA 1
ATOM 585 C C . LYS A 1 74 ? -7.191 8.455 41.319 1.00 39.97 1242 LYS A C 1
ATOM 586 O O . LYS A 1 74 ? -6.738 8.700 40.194 1.00 34.75 1242 LYS A O 1
ATOM 592 N N . ALA A 1 75 ? -7.082 7.245 41.884 1.00 42.90 1243 ALA A N 1
ATOM 593 C CA . ALA A 1 75 ? -6.497 6.124 41.151 1.00 39.35 1243 ALA A CA 1
ATOM 594 C C . ALA A 1 75 ? -7.204 5.900 39.820 1.00 34.79 1243 ALA A C 1
ATOM 595 O O . ALA A 1 75 ? -6.556 5.720 38.784 1.00 25.79 1243 ALA A O 1
ATOM 597 N N . ASN A 1 76 ? -8.542 5.910 39.829 1.00 37.07 1244 ASN A N 1
ATOM 598 C CA . ASN A 1 76 ? -9.288 5.731 38.585 1.00 42.87 1244 ASN A CA 1
ATOM 599 C C . ASN A 1 76 ? -8.955 6.827 37.570 1.00 36.88 1244 ASN A C 1
ATOM 600 O O . ASN A 1 76 ? -8.821 6.547 36.375 1.00 29.00 1244 ASN A O 1
ATOM 605 N N . LEU A 1 77 ? -8.808 8.077 38.030 1.00 37.34 1245 LEU A N 1
ATOM 606 C CA . LEU A 1 77 ? -8.400 9.160 37.132 1.00 40.88 1245 LEU A CA 1
ATOM 607 C C . LEU A 1 77 ? -7.037 8.886 36.502 1.00 38.96 1245 LEU A C 1
ATOM 608 O O . LEU A 1 77 ? -6.824 9.171 35.318 1.00 31.49 1245 LEU A O 1
ATOM 613 N N . GLU A 1 78 ? -6.094 8.346 37.280 1.00 35.17 1246 GLU A N 1
ATOM 614 C CA . GLU A 1 78 ? -4.764 8.082 36.736 1.00 40.72 1246 GLU A CA 1
ATOM 615 C C . GLU A 1 78 ? -4.811 7.027 35.625 1.00 38.46 1246 GLU A C 1
ATOM 616 O O . GLU A 1 78 ? -4.063 7.116 34.642 1.00 31.54 1246 GLU A O 1
ATOM 622 N N . LYS A 1 79 ? -5.691 6.027 35.767 1.00 32.79 1247 LYS A N 1
ATOM 623 C CA . LYS A 1 79 ? -5.884 5.040 34.716 1.00 37.68 1247 LYS A CA 1
ATOM 624 C C . LYS A 1 79 ? -6.483 5.669 33.454 1.00 36.08 1247 LYS A C 1
ATOM 625 O O . LYS A 1 79 ? -6.172 5.236 32.337 1.00 26.16 1247 LYS A O 1
ATOM 631 N N . MET A 1 80 ? -7.323 6.695 33.605 1.00 31.81 1248 MET A N 1
ATOM 632 C CA . MET A 1 80 ? -7.914 7.305 32.420 1.00 39.27 1248 MET A CA 1
ATOM 633 C C . MET A 1 80 ? -6.889 8.155 31.681 1.00 35.71 1248 MET A C 1
ATOM 634 O O . MET A 1 80 ? -6.835 8.139 30.443 1.00 29.62 1248 MET A O 1
ATOM 639 N N . CYS A 1 81 ? -6.075 8.908 32.419 1.00 32.47 1249 CYS A N 1
ATOM 640 C CA . CYS A 1 81 ? -5.013 9.681 31.784 1.00 40.05 1249 CYS A CA 1
ATOM 641 C C . CYS A 1 81 ? -4.067 8.778 30.995 1.00 41.18 1249 CYS A C 1
ATOM 642 O O . CYS A 1 81 ? -3.645 9.136 29.893 1.00 37.74 1249 CYS A O 1
ATOM 645 N N . ARG A 1 82 ? -3.702 7.616 31.552 1.00 40.02 1250 ARG A N 1
ATOM 646 C CA . ARG A 1 82 ? -2.833 6.692 30.822 1.00 37.88 1250 ARG A CA 1
ATOM 647 C C . ARG A 1 82 ? -3.524 6.190 29.563 1.00 35.31 1250 ARG A C 1
ATOM 648 O O . ARG A 1 82 ? -2.922 6.135 28.484 1.00 32.27 1250 ARG A O 1
ATOM 656 N N . THR A 1 83 ? -4.795 5.822 29.685 1.00 28.75 1251 THR A N 1
ATOM 657 C CA . THR A 1 83 ? -5.544 5.404 28.510 1.00 38.02 1251 THR A CA 1
ATOM 658 C C . THR A 1 83 ? -5.647 6.535 27.494 1.00 39.56 1251 THR A C 1
ATOM 659 O O . THR A 1 83 ? -5.456 6.325 26.286 1.00 35.25 1251 THR A O 1
ATOM 663 N N . LEU A 1 84 ? -5.940 7.746 27.965 1.00 39.46 1252 LEU A N 1
ATOM 664 C CA . LEU A 1 84 ? -6.134 8.845 27.034 1.00 42.98 1252 LEU A CA 1
ATOM 665 C C . LEU A 1 84 ? -4.836 9.225 26.338 1.00 40.43 1252 LEU A C 1
ATOM 666 O O . LEU A 1 84 ? -4.861 9.639 25.178 1.00 30.20 1252 LEU A O 1
ATOM 671 N N . GLU A 1 85 ? -3.697 9.095 27.015 1.00 41.38 1253 GLU A N 1
ATOM 672 C CA . GLU A 1 85 ? -2.454 9.438 26.346 1.00 45.88 1253 GLU A CA 1
ATOM 673 C C . GLU A 1 85 ? -2.136 8.421 25.260 1.00 42.39 1253 GLU A C 1
ATOM 674 O O . GLU A 1 85 ? -1.667 8.791 24.178 1.00 33.62 1253 GLU A O 1
ATOM 680 N N . ASP A 1 86 ? -2.384 7.135 25.532 1.00 33.73 1254 ASP A N 1
ATOM 681 C CA . ASP A 1 86 ? -2.176 6.122 24.506 1.00 36.21 1254 ASP A CA 1
ATOM 682 C C . ASP A 1 86 ? -3.113 6.347 23.321 1.00 36.53 1254 ASP A C 1
ATOM 683 O O . ASP A 1 86 ? -2.730 6.124 22.165 1.00 33.13 1254 ASP A O 1
ATOM 688 N N . GLN A 1 87 ? -4.343 6.798 23.587 1.00 31.22 1255 GLN A N 1
ATOM 689 C CA . GLN A 1 87 ? -5.274 7.045 22.494 1.00 33.06 1255 GLN A CA 1
ATOM 690 C C . GLN A 1 87 ? -4.872 8.277 21.693 1.00 37.93 1255 GLN A C 1
ATOM 691 O O . GLN A 1 87 ? -4.964 8.276 20.459 1.00 24.51 1255 GLN A O 1
ATOM 697 N N . MET A 1 88 ? -4.461 9.348 22.381 1.00 38.08 1256 MET A N 1
ATOM 698 C CA . MET A 1 88 ? -3.997 10.546 21.684 1.00 42.71 1256 MET A CA 1
ATOM 699 C C . MET A 1 88 ? -2.793 10.232 20.803 1.00 35.83 1256 MET A C 1
ATOM 700 O O . MET A 1 88 ? -2.749 10.621 19.633 1.00 25.98 1256 MET A O 1
ATOM 705 N N . ASN A 1 89 ? -1.809 9.513 21.346 1.00 34.00 1257 ASN A N 1
ATOM 706 C CA . ASN A 1 89 ? -0.623 9.198 20.558 1.00 39.30 1257 ASN A CA 1
ATOM 707 C C . ASN A 1 89 ? -0.970 8.310 19.371 1.00 38.42 1257 ASN A C 1
ATOM 708 O O . ASN A 1 89 ? -0.445 8.506 18.268 1.00 31.19 1257 ASN A O 1
ATOM 713 N N . GLU A 1 90 ? -1.847 7.325 19.578 1.00 35.46 1258 GLU A N 1
ATOM 714 C CA . GLU A 1 90 ? -2.255 6.467 18.471 1.00 34.77 1258 GLU A CA 1
ATOM 715 C C . GLU A 1 90 ? -2.913 7.279 17.357 1.00 32.63 1258 GLU A C 1
ATOM 716 O O . GLU A 1 90 ? -2.611 7.085 16.175 1.00 21.42 1258 GLU A O 1
ATOM 722 N N . HIS A 1 91 ? -3.794 8.218 17.714 1.00 25.10 1259 HIS A N 1
ATOM 723 C CA . HIS A 1 91 ? -4.468 9.002 16.678 1.00 30.77 1259 HIS A CA 1
ATOM 724 C C . HIS A 1 91 ? -3.520 10.005 16.032 1.00 33.04 1259 HIS A C 1
ATOM 725 O O . HIS A 1 91 ? -3.614 10.268 14.829 1.00 21.46 1259 HIS A O 1
ATOM 732 N N . ARG A 1 92 ? -2.623 10.599 16.824 1.00 31.90 1260 ARG A N 1
ATOM 733 C CA . ARG A 1 92 ? -1.637 11.519 16.269 1.00 34.28 1260 ARG A CA 1
ATOM 734 C C . ARG A 1 92 ? -0.773 10.815 15.233 1.00 26.40 1260 ARG A C 1
ATOM 735 O O . ARG A 1 92 ? -0.623 11.286 14.099 1.00 22.26 1260 ARG A O 1
ATOM 743 N N . SER A 1 93 ? -0.226 9.660 15.606 1.00 27.50 1261 SER A N 1
ATOM 744 C CA . SER A 1 93 ? 0.576 8.876 14.678 1.00 36.87 1261 SER A CA 1
ATOM 745 C C . SER A 1 93 ? -0.218 8.513 13.431 1.00 34.23 1261 SER A C 1
ATOM 746 O O . SER A 1 93 ? 0.307 8.569 12.312 1.00 22.14 1261 SER A O 1
ATOM 749 N N . LYS A 1 94 ? -1.493 8.157 13.592 1.00 28.86 1262 LYS A N 1
ATOM 750 C CA . LYS A 1 94 ? -2.286 7.837 12.410 1.00 31.38 1262 LYS A CA 1
ATOM 751 C C . LYS A 1 94 ? -2.520 9.076 11.544 1.00 30.55 1262 LYS A C 1
ATOM 752 O O . LYS A 1 94 ? -2.467 8.993 10.309 1.00 19.74 1262 LYS A O 1
ATOM 758 N N . ALA A 1 95 ? -2.747 10.235 12.175 1.00 19.78 1263 ALA A N 1
ATOM 759 C CA . ALA A 1 95 ? -3.061 11.449 11.423 1.00 28.99 1263 ALA A CA 1
ATOM 760 C C . ALA A 1 95 ? -1.867 11.931 10.608 1.00 25.38 1263 ALA A C 1
ATOM 761 O O . ALA A 1 95 ? -2.017 12.347 9.455 1.00 24.72 1263 ALA A O 1
ATOM 763 N N . GLU A 1 96 ? -0.680 11.939 11.222 1.00 19.41 1264 GLU A N 1
ATOM 764 C CA . GLU A 1 96 ? 0.526 12.356 10.517 1.00 21.75 1264 GLU A CA 1
ATOM 765 C C . GLU A 1 96 ? 0.792 11.479 9.299 1.00 19.29 1264 GLU A C 1
ATOM 766 O O . GLU A 1 96 ? 1.158 11.972 8.226 1.00 19.08 1264 GLU A O 1
ATOM 772 N N . GLU A 1 97 ? 0.683 10.167 9.475 1.00 19.54 1265 GLU A N 1
ATOM 773 C CA . GLU A 1 97 ? 1.008 9.238 8.406 1.00 19.59 1265 GLU A CA 1
ATOM 774 C C . GLU A 1 97 ? -0.036 9.303 7.290 1.00 25.78 1265 GLU A C 1
ATOM 775 O O . GLU A 1 97 ? 0.305 9.264 6.098 1.00 19.01 1265 GLU A O 1
ATOM 781 N N . THR A 1 98 ? -1.308 9.447 7.664 1.00 19.15 1266 THR A N 1
ATOM 782 C CA . THR A 1 98 ? -2.368 9.524 6.667 1.00 18.94 1266 THR A CA 1
ATOM 783 C C . THR A 1 98 ? -2.304 10.847 5.896 1.00 19.24 1266 THR A C 1
ATOM 784 O O . THR A 1 98 ? -2.644 10.889 4.709 1.00 18.33 1266 THR A O 1
ATOM 788 N N . GLN A 1 99 ? -1.831 11.923 6.548 1.00 18.49 1267 GLN A N 1
ATOM 789 C CA . GLN A 1 99 ? -1.605 13.203 5.870 1.00 24.08 1267 GLN A CA 1
ATOM 790 C C . GLN A 1 99 ? -0.481 13.106 4.839 1.00 23.17 1267 GLN A C 1
ATOM 791 O O . GLN A 1 99 ? -0.577 13.672 3.742 1.00 17.88 1267 GLN A O 1
ATOM 797 N N . ARG A 1 100 ? 0.604 12.421 5.184 1.00 18.33 1268 ARG A N 1
ATOM 798 C CA . ARG A 1 100 ? 1.635 12.148 4.190 1.00 20.68 1268 ARG A CA 1
ATOM 799 C C . ARG A 1 100 ? 1.063 11.385 2.993 1.00 26.94 1268 ARG A C 1
ATOM 800 O O . ARG A 1 100 ? 1.401 11.673 1.842 1.00 17.83 1268 ARG A O 1
ATOM 808 N N . SER A 1 101 ? 0.192 10.411 3.257 1.00 18.17 1269 SER A N 1
ATOM 809 C CA . SER A 1 101 ? -0.442 9.669 2.180 1.00 21.41 1269 SER A CA 1
ATOM 810 C C . SER A 1 101 ? -1.323 10.590 1.319 1.00 21.64 1269 SER A C 1
ATOM 811 O O . SER A 1 101 ? -1.356 10.461 0.093 1.00 17.48 1269 SER A O 1
ATOM 814 N N . VAL A 1 102 ? -1.986 11.571 1.951 1.00 17.69 1270 VAL A N 1
ATOM 815 C CA . VAL A 1 102 ? -2.758 12.589 1.225 1.00 20.79 1270 VAL A CA 1
ATOM 816 C C . VAL A 1 102 ? -1.862 13.406 0.288 1.00 17.25 1270 VAL A C 1
ATOM 817 O O . VAL A 1 102 ? -2.229 13.689 -0.858 1.00 17.06 1270 VAL A O 1
ATOM 821 N N . ASN A 1 103 ? -0.716 13.867 0.796 1.00 17.32 1271 ASN A N 1
ATOM 822 C CA . ASN A 1 103 ? 0.188 14.666 -0.022 1.00 24.84 1271 ASN A CA 1
ATOM 823 C C . ASN A 1 103 ? 0.692 13.864 -1.219 1.00 20.93 1271 ASN A C 1
ATOM 824 O O . ASN A 1 103 ? 0.844 14.403 -2.320 1.00 16.78 1271 ASN A O 1
ATOM 829 N N . ASP A 1 104 ? 0.997 12.582 -0.989 1.00 17.10 1272 ASP A N 1
ATOM 830 C CA . ASP A 1 104 ? 1.418 11.674 -2.049 1.00 21.56 1272 ASP A CA 1
ATOM 831 C C . ASP A 1 104 ? 0.356 11.554 -3.142 1.00 21.97 1272 ASP A C 1
ATOM 832 O O . ASP A 1 104 ? 0.648 11.720 -4.332 1.00 16.44 1272 ASP A O 1
ATOM 837 N N . LEU A 1 105 ? -0.890 11.243 -2.737 1.00 17.01 1273 LEU A N 1
ATOM 838 C CA . LEU A 1 105 ? -1.980 11.031 -3.691 1.00 24.72 1273 LEU A CA 1
ATOM 839 C C . LEU A 1 105 ? -2.331 12.316 -4.425 1.00 16.47 1273 LEU A C 1
ATOM 840 O O . LEU A 1 105 ? -2.687 12.282 -5.605 1.00 16.30 1273 LEU A O 1
ATOM 845 N N . THR A 1 106 ? -2.222 13.448 -3.727 1.00 16.54 1274 THR A N 1
ATOM 846 C CA . THR A 1 106 ? -2.428 14.741 -4.353 1.00 16.90 1274 THR A CA 1
ATOM 847 C C . THR A 1 106 ? -1.435 14.952 -5.492 1.00 21.35 1274 THR A C 1
ATOM 848 O O . THR A 1 106 ? -1.811 15.392 -6.584 1.00 16.05 1274 THR A O 1
ATOM 852 N N . SER A 1 107 ? -0.149 14.640 -5.238 1.00 16.17 1275 SER A N 1
ATOM 853 C CA . SER A 1 107 ? 0.858 14.686 -6.292 1.00 17.86 1275 SER A CA 1
ATOM 854 C C . SER A 1 107 ? 0.526 13.708 -7.428 1.00 15.70 1275 SER A C 1
ATOM 855 O O . SER A 1 107 ? 0.737 14.021 -8.605 1.00 15.46 1275 SER A O 1
ATOM 858 N N . GLN A 1 108 ? 0.046 12.513 -7.087 1.00 15.78 1276 GLN A N 1
ATOM 859 C CA . GLN A 1 108 ? -0.315 11.539 -8.111 1.00 19.58 1276 GLN A CA 1
ATOM 860 C C . GLN A 1 108 ? -1.443 12.058 -8.996 1.00 21.61 1276 GLN A C 1
ATOM 861 O O . GLN A 1 108 ? -1.452 11.821 -10.212 1.00 15.28 1276 GLN A O 1
ATOM 867 N N . VAL A 1 109 ? -2.433 12.716 -8.383 1.00 15.71 2109 VAL A N 1
ATOM 868 C CA . VAL A 1 109 ? -3.568 13.225 -9.147 1.00 21.79 2109 VAL A CA 1
ATOM 869 C C . VAL A 1 109 ? -3.103 14.311 -10.104 1.00 15.53 2109 VAL A C 1
ATOM 870 O O . VAL A 1 109 ? -3.523 14.352 -11.263 1.00 15.42 2109 VAL A O 1
ATOM 874 N N . GLU A 1 110 ? -2.184 15.166 -9.654 1.00 15.51 2110 GLU A N 1
ATOM 875 C CA . GLU A 1 110 ? -1.613 16.190 -10.526 1.00 24.96 2110 GLU A CA 1
ATOM 876 C C . GLU A 1 110 ? -0.898 15.566 -11.717 1.00 18.86 2110 GLU A C 1
ATOM 877 O O . GLU A 1 110 ? -1.053 16.013 -12.858 1.00 14.84 2110 GLU A O 1
ATOM 883 N N . ASP A 1 111 ? -0.059 14.563 -11.449 1.00 15.95 2111 ASP A N 1
ATOM 884 C CA . ASP A 1 111 ? 0.749 13.976 -12.506 1.00 23.14 2111 ASP A CA 1
ATOM 885 C C . ASP A 1 111 ? -0.118 13.192 -13.503 1.00 22.84 2111 ASP A C 1
ATOM 886 O O . ASP A 1 111 ? 0.143 13.218 -14.711 1.00 14.16 2111 ASP A O 1
ATOM 891 N N . LEU A 1 112 ? -1.184 12.547 -13.021 1.00 17.34 2112 LEU A N 1
ATOM 892 C CA . LEU A 1 112 ? -2.084 11.820 -13.916 1.00 23.70 2112 LEU A CA 1
ATOM 893 C C . LEU A 1 112 ? -2.924 12.775 -14.748 1.00 19.83 2112 LEU A C 1
ATOM 894 O O . LEU A 1 112 ? -3.173 12.523 -15.930 1.00 16.40 2112 LEU A O 1
ATOM 899 N N . GLU A 1 113 ? -3.401 13.856 -14.131 1.00 17.89 2113 GLU A N 1
ATOM 900 C CA . GLU A 1 113 ? -4.191 14.848 -14.853 1.00 21.91 2113 GLU A CA 1
ATOM 901 C C . GLU A 1 113 ? -3.403 15.450 -16.017 1.00 21.26 2113 GLU A C 1
ATOM 902 O O . GLU A 1 113 ? -3.933 15.615 -17.118 1.00 14.60 2113 GLU A O 1
ATOM 908 N N . LYS A 1 114 ? -2.132 15.784 -15.784 1.00 18.62 2114 LYS A N 1
ATOM 909 C CA . LYS A 1 114 ? -1.308 16.348 -16.850 1.00 27.15 2114 LYS A CA 1
ATOM 910 C C . LYS A 1 114 ? -1.134 15.360 -18.006 1.00 23.40 2114 LYS A C 1
ATOM 911 O O . LYS A 1 114 ? -1.085 15.756 -19.178 1.00 13.55 2114 LYS A O 1
ATOM 917 N N . GLU A 1 115 ? -1.026 14.070 -17.694 1.00 20.82 2115 GLU A N 1
ATOM 918 C CA . GLU A 1 115 ? -0.872 13.073 -18.740 1.00 17.55 2115 GLU A CA 1
ATOM 919 C C . GLU A 1 115 ? -2.206 12.812 -19.427 1.00 22.46 2115 GLU A C 1
ATOM 920 O O . GLU A 1 115 ? -2.276 12.720 -20.661 1.00 13.28 2115 GLU A O 1
ATOM 926 N N . ARG A 1 116 ? -3.272 12.710 -18.632 1.00 14.34 2116 ARG A N 1
ATOM 927 C CA . ARG A 1 116 ? -4.617 12.587 -19.184 1.00 18.97 2116 ARG A CA 1
ATOM 928 C C . ARG A 1 116 ? -4.941 13.756 -20.114 1.00 22.28 2116 ARG A C 1
ATOM 929 O O . ARG A 1 116 ? -5.446 13.555 -21.222 1.00 14.26 2116 ARG A O 1
ATOM 937 N N . ASP A 1 117 ? -4.668 14.993 -19.662 1.00 17.80 2117 ASP A N 1
ATOM 938 C CA . ASP A 1 117 ? -4.982 16.175 -20.468 1.00 23.77 2117 ASP A CA 1
ATOM 939 C C . ASP A 1 117 ? -4.207 16.189 -21.778 1.00 14.95 2117 ASP A C 1
ATOM 940 O O . ASP A 1 117 ? -4.693 16.722 -22.783 1.00 14.06 2117 ASP A O 1
ATOM 945 N N . PHE A 1 118 ? -2.972 15.691 -21.752 1.00 15.43 2118 PHE A N 1
ATOM 946 C CA . PHE A 1 118 ? -2.127 15.655 -22.942 1.00 22.28 2118 PHE A CA 1
ATOM 947 C C . PHE A 1 118 ? -2.749 14.759 -24.010 1.00 20.47 2118 PHE A C 1
ATOM 948 O O . PHE A 1 118 ? -2.867 15.150 -25.177 1.00 12.70 2118 PHE A O 1
ATOM 956 N N . TYR A 1 119 ? -3.180 13.559 -23.615 1.00 19.75 2119 TYR A N 1
ATOM 957 C CA . TYR A 1 119 ? -3.789 12.648 -24.575 1.00 18.48 2119 TYR A CA 1
ATOM 958 C C . TYR A 1 119 ? -5.140 13.172 -25.022 1.00 19.07 2119 TYR A C 1
ATOM 959 O O . TYR A 1 119 ? -5.512 13.030 -26.188 1.00 13.38 2119 TYR A O 1
ATOM 968 N N . PHE A 1 120 ? -5.886 13.774 -24.095 1.00 14.82 2120 PHE A N 1
ATOM 969 C CA . PHE A 1 120 ? -7.203 14.299 -24.418 1.00 23.64 2120 PHE A CA 1
ATOM 970 C C . PHE A 1 120 ? -7.117 15.362 -25.503 1.00 20.38 2120 PHE A C 1
ATOM 971 O O . PHE A 1 120 ? -7.924 15.381 -26.438 1.00 19.60 2120 PHE A O 1
ATOM 979 N N . GLY A 1 121 ? -6.189 16.303 -25.340 1.00 22.30 2121 GLY A N 1
ATOM 980 C CA . GLY A 1 121 ? -6.025 17.347 -26.329 1.00 25.99 2121 GLY A CA 1
ATOM 981 C C . GLY A 1 121 ? -5.660 16.800 -27.692 1.00 21.26 2121 GLY A C 1
ATOM 982 O O . GLY A 1 121 ? -6.163 17.272 -28.711 1.00 13.85 2121 GLY A O 1
ATOM 983 N N . LYS A 1 122 ? -4.800 15.776 -27.725 1.00 15.55 2122 LYS A N 1
ATOM 984 C CA . LYS A 1 122 ? -4.501 15.113 -28.993 1.00 17.43 2122 LYS A CA 1
ATOM 985 C C . LYS A 1 122 ? -5.756 14.511 -29.612 1.00 20.88 2122 LYS A C 1
ATOM 986 O O . LYS A 1 122 ? -5.978 14.633 -30.823 1.00 12.90 2122 LYS A O 1
ATOM 992 N N . LEU A 1 123 ? -6.582 13.840 -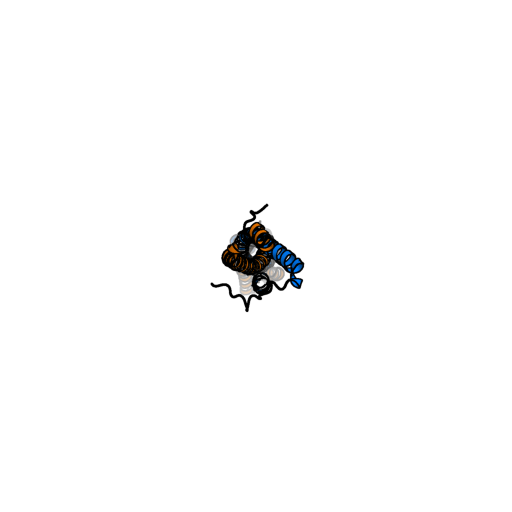28.809 1.00 20.81 2123 LEU A N 1
ATOM 993 C CA . LEU A 1 123 ? -7.784 13.231 -29.372 1.00 18.84 2123 LEU A CA 1
ATOM 994 C C . LEU A 1 123 ? -8.779 14.301 -29.798 1.00 19.76 2123 LEU A C 1
ATOM 995 O O . LEU A 1 123 ? -9.448 14.163 -30.829 1.00 15.06 2123 LEU A O 1
ATOM 1000 N N . ARG A 1 124 ? -8.872 15.382 -29.020 1.00 15.08 2124 ARG A N 1
ATOM 1001 C CA . ARG A 1 124 ? -9.777 16.472 -29.362 1.00 22.64 2124 ARG A CA 1
ATOM 1002 C C . ARG A 1 124 ? -9.340 17.189 -30.643 1.00 24.02 2124 ARG A C 1
ATOM 1003 O O . ARG A 1 124 ? -10.175 17.561 -31.476 1.00 16.14 2124 ARG A O 1
ATOM 1011 N N . ASN A 1 125 ? -8.035 17.401 -30.818 1.00 14.65 2125 ASN A N 1
ATOM 1012 C CA . ASN A 1 125 ? -7.574 18.013 -32.060 1.00 19.17 2125 ASN A CA 1
ATOM 1013 C C . ASN A 1 125 ? -7.937 17.150 -33.269 1.00 22.91 2125 ASN A C 1
ATOM 1014 O O . ASN A 1 125 ? -8.415 17.659 -34.293 1.00 14.44 2125 ASN A O 1
ATOM 1019 N N . ILE A 1 126 ? -7.748 15.836 -33.152 1.00 18.34 2126 ILE A N 1
ATOM 1020 C CA . ILE A 1 126 ? -8.055 14.938 -34.255 1.00 16.94 2126 ILE A CA 1
ATOM 1021 C C . ILE A 1 126 ? -9.563 14.913 -34.536 1.00 17.57 2126 ILE A C 1
ATOM 1022 O O . ILE A 1 126 ? -9.982 14.846 -35.695 1.00 14.82 2126 ILE A O 1
ATOM 1027 N N . GLU A 1 127 ? -10.394 14.942 -33.476 1.00 16.38 2127 GLU A N 1
ATOM 1028 C CA . GLU A 1 127 ? -11.846 15.053 -33.645 1.00 27.02 2127 GLU A CA 1
ATOM 1029 C C . GLU A 1 127 ? -12.200 16.301 -34.443 1.00 24.87 2127 GLU A C 1
ATOM 1030 O O . GLU A 1 127 ? -13.022 16.255 -35.364 1.00 17.83 2127 GLU A O 1
ATOM 1036 N N . LEU A 1 128 ? -11.581 17.435 -34.087 1.00 18.63 2128 LEU A N 1
ATOM 1037 C CA . LEU A 1 128 ? -11.880 18.689 -34.769 1.00 25.31 2128 LEU A CA 1
ATOM 1038 C C . LEU A 1 128 ? -11.444 18.640 -36.231 1.00 21.90 2128 LEU A C 1
ATOM 1039 O O . LEU A 1 128 ? -12.146 19.151 -37.111 1.00 18.41 2128 LEU A O 1
ATOM 1044 N N . ILE A 1 129 ? -10.289 18.032 -36.499 1.00 18.28 2129 ILE A N 1
ATOM 1045 C CA . ILE A 1 129 ? -9.826 17.843 -37.865 1.00 22.30 2129 ILE A CA 1
ATOM 1046 C C . ILE A 1 129 ? -10.785 16.946 -38.638 1.00 24.55 2129 ILE A C 1
ATOM 1047 O O . ILE A 1 129 ? -11.159 17.251 -39.775 1.00 15.73 2129 ILE A O 1
ATOM 1052 N N . CYS A 1 130 ? -11.166 15.803 -38.053 1.00 21.81 2130 CYS A N 1
ATOM 1053 C CA . CYS A 1 130 ? -12.125 14.942 -38.743 1.00 27.60 2130 CYS A CA 1
ATOM 1054 C C . CYS A 1 130 ? -13.450 15.661 -38.956 1.00 25.74 2130 CYS A C 1
ATOM 1055 O O . CYS A 1 130 ? -14.086 15.502 -40.007 1.00 20.06 2130 CYS A O 1
ATOM 1058 N N . GLN A 1 131 ? -13.872 16.468 -37.971 1.00 25.62 2131 GLN A N 1
ATOM 1059 C CA . GLN A 1 131 ? -15.148 17.172 -38.075 1.00 31.82 2131 GLN A CA 1
ATOM 1060 C C . GLN A 1 131 ? -15.170 18.086 -39.296 1.00 29.15 2131 GLN A C 1
ATOM 1061 O O . GLN A 1 131 ? -16.187 18.176 -39.998 1.00 21.28 2131 GLN A O 1
ATOM 1067 N N . GLU A 1 132 ? -14.041 18.751 -39.571 1.00 29.05 2132 GLU A N 1
ATOM 1068 C CA . GLU A 1 132 ? -13.916 19.631 -40.728 1.00 39.51 2132 GLU A CA 1
ATOM 1069 C C . GLU A 1 132 ? -14.088 18.893 -42.047 1.00 33.95 2132 GLU A C 1
ATOM 1070 O O . GLU A 1 132 ? -14.502 19.506 -43.036 1.00 25.97 2132 GLU A O 1
ATOM 1076 N N . ASN A 1 133 ? -13.804 17.590 -42.082 1.00 35.23 2133 ASN A N 1
ATOM 1077 C CA . ASN A 1 133 ? -13.821 16.817 -43.319 1.00 34.74 2133 ASN A CA 1
ATOM 1078 C C . ASN A 1 133 ? -14.969 15.810 -43.386 1.00 28.79 2133 ASN A C 1
ATOM 1079 O O . ASN A 1 133 ? -14.913 14.881 -44.198 1.00 25.26 2133 ASN A O 1
ATOM 1084 N N . GLU A 1 134 ? -15.987 15.953 -42.530 1.00 31.77 2134 GLU A N 1
ATOM 1085 C CA . GLU A 1 134 ? -17.067 14.967 -42.461 1.00 41.64 2134 GLU A CA 1
ATOM 1086 C C . GLU A 1 134 ? -17.746 14.787 -43.808 1.00 38.72 2134 GLU A C 1
ATOM 1087 O O . GLU A 1 134 ? -18.179 13.679 -44.151 1.00 37.26 2134 GLU A O 1
ATOM 1093 N N . GLY A 1 135 ? -17.899 15.877 -44.561 1.00 39.14 2135 GLY A N 1
ATOM 1094 C CA . GLY A 1 135 ? -18.645 15.805 -45.808 1.00 44.54 2135 GLY A CA 1
ATOM 1095 C C . GLY A 1 135 ? -17.963 14.997 -46.889 1.00 45.69 2135 GLY A C 1
ATOM 1096 O O . GLY A 1 135 ? -18.615 14.622 -47.870 1.00 47.61 2135 GLY A O 1
ATOM 1097 N N . GLU A 1 136 ? -16.667 14.713 -46.729 1.00 44.32 2136 GLU A N 1
ATOM 1098 C CA . GLU A 1 136 ? -15.938 13.928 -47.721 1.00 43.90 2136 GLU A CA 1
ATOM 1099 C C . GLU A 1 136 ? -16.270 12.448 -47.641 1.00 37.08 2136 GLU A C 1
ATOM 1100 O O . GLU A 1 136 ? -16.083 11.734 -48.631 1.00 34.86 2136 GLU A O 1
ATOM 1106 N N . ASN A 1 137 ? -16.737 11.975 -46.482 1.00 37.69 2137 ASN A N 1
ATOM 1107 C CA . ASN A 1 137 ? -16.997 10.554 -46.244 1.00 44.76 2137 ASN A CA 1
ATOM 1108 C C . ASN A 1 137 ? -15.781 9.691 -46.585 1.00 39.28 2137 ASN A C 1
ATOM 1109 O O . ASN A 1 137 ? -15.897 8.639 -47.218 1.00 32.71 2137 ASN A O 1
ATOM 1114 N N . ASP A 1 138 ? -14.601 10.136 -46.166 1.00 35.64 2138 ASP A N 1
ATOM 1115 C CA . ASP A 1 138 ? -13.407 9.331 -46.401 1.00 35.17 2138 ASP A CA 1
ATOM 1116 C C . ASP A 1 138 ? -13.448 8.093 -45.510 1.00 35.53 2138 ASP A C 1
ATOM 1117 O O . ASP A 1 138 ? -13.732 8.205 -44.311 1.00 32.29 2138 ASP A O 1
ATOM 1122 N N . PRO A 1 139 ? -13.185 6.904 -46.053 1.00 33.58 2139 PRO A N 1
ATOM 1123 C CA . PRO A 1 139 ? -13.281 5.697 -45.228 1.00 38.28 2139 PRO A CA 1
ATOM 1124 C C . PRO A 1 139 ? -12.236 5.628 -44.131 1.00 35.83 2139 PRO A C 1
ATOM 1125 O O . PRO A 1 139 ? -12.508 5.032 -43.080 1.00 34.53 2139 PRO A O 1
ATOM 1129 N N . VAL A 1 140 ? -11.047 6.201 -44.344 1.00 21.72 2140 VAL A N 1
ATOM 1130 C CA . VAL A 1 140 ? -10.026 6.161 -43.304 1.00 27.76 2140 VAL A CA 1
ATOM 1131 C C . VAL A 1 140 ? -10.413 7.079 -42.152 1.00 23.97 2140 VAL A C 1
ATOM 1132 O O . VAL A 1 140 ? -10.348 6.694 -40.979 1.00 16.99 2140 VAL A O 1
ATOM 1136 N N . LEU A 1 141 ? -10.837 8.302 -42.477 1.00 16.83 2141 LEU A N 1
ATOM 1137 C CA . LEU A 1 141 ? -11.342 9.201 -41.457 1.00 25.60 2141 LEU A CA 1
ATOM 1138 C C . LEU A 1 141 ? -12.513 8.584 -40.711 1.00 28.34 2141 LEU A C 1
ATOM 1139 O O . LEU A 1 141 ? -12.639 8.776 -39.499 1.00 16.67 2141 LEU A O 1
ATOM 1144 N N . GLN A 1 142 ? -13.347 7.795 -41.397 1.00 22.35 2142 GLN A N 1
ATOM 1145 C CA . GLN A 1 142 ? -14.461 7.183 -40.688 1.00 32.69 2142 GLN A CA 1
ATOM 1146 C C . GLN A 1 142 ? -13.993 6.089 -39.734 1.00 24.62 2142 GLN A C 1
ATOM 1147 O O . GLN A 1 142 ? -14.599 5.921 -38.675 1.00 22.36 2142 GLN A O 1
ATOM 1153 N N . ARG A 1 143 ? -12.923 5.353 -40.071 1.00 19.56 2143 ARG A N 1
ATOM 1154 C CA . ARG A 1 143 ? -12.369 4.406 -39.101 1.00 27.42 2143 ARG A CA 1
ATOM 1155 C C . ARG A 1 143 ? -11.869 5.137 -37.858 1.00 24.74 2143 ARG A C 1
ATOM 1156 O O . ARG A 1 143 ? -12.060 4.667 -36.736 1.00 17.63 2143 ARG A O 1
ATOM 1164 N N . ILE A 1 144 ? -11.185 6.270 -38.061 1.00 18.70 2144 ILE A N 1
ATOM 1165 C CA . ILE A 1 144 ? -10.653 7.057 -36.958 1.00 23.27 2144 ILE A CA 1
ATOM 1166 C C . ILE A 1 144 ? -11.792 7.590 -36.107 1.00 24.75 2144 ILE A C 1
ATOM 1167 O O . ILE A 1 144 ? -11.743 7.537 -34.865 1.00 16.77 2144 ILE A O 1
ATOM 1172 N N . VAL A 1 145 ? -12.861 8.056 -36.761 1.00 17.42 2145 VAL A N 1
ATOM 1173 C CA . VAL A 1 145 ? -14.006 8.601 -36.030 1.00 24.59 2145 VAL A CA 1
ATOM 1174 C C . VAL A 1 145 ? -14.670 7.527 -35.174 1.00 19.62 2145 VAL A C 1
ATOM 1175 O O . VAL A 1 145 ? -15.137 7.814 -34.069 1.00 20.20 2145 VAL A O 1
ATOM 1179 N N . ASP A 1 146 ? -14.696 6.276 -35.651 1.00 27.74 2146 ASP A N 1
ATOM 1180 C CA . ASP A 1 146 ? -15.258 5.182 -34.858 1.00 28.31 2146 ASP A CA 1
ATOM 1181 C C . ASP A 1 146 ? -14.461 4.969 -33.576 1.00 20.37 2146 ASP A C 1
ATOM 1182 O O . ASP A 1 146 ? -15.031 4.676 -32.519 1.00 21.23 2146 ASP A O 1
ATOM 1187 N N . ILE A 1 147 ? -13.136 5.090 -33.650 1.00 18.98 2147 ILE A N 1
ATOM 1188 C CA . ILE A 1 147 ? -12.330 5.035 -32.433 1.00 24.21 2147 ILE A CA 1
ATOM 1189 C C . ILE A 1 147 ? -12.612 6.240 -31.534 1.00 25.87 2147 ILE A C 1
ATOM 1190 O O . ILE A 1 147 ? -12.756 6.104 -30.311 1.00 18.77 2147 ILE A O 1
ATOM 1195 N N . LEU A 1 148 ? -12.663 7.436 -32.119 1.00 18.05 2148 LEU A N 1
ATOM 1196 C CA . LEU A 1 148 ? -12.792 8.653 -31.317 1.00 22.62 2148 LEU A CA 1
ATOM 1197 C C . LEU A 1 148 ? -14.026 8.609 -30.419 1.00 21.36 2148 LEU A C 1
ATOM 1198 O O . LEU A 1 148 ? -13.965 8.979 -29.241 1.00 19.37 2148 LEU A O 1
ATOM 1203 N N . TYR A 1 149 ? -15.147 8.121 -30.948 1.00 25.44 2149 TYR A N 1
ATOM 1204 C CA . TYR A 1 149 ? -16.403 8.144 -30.216 1.00 39.69 2149 TYR A CA 1
ATOM 1205 C C . TYR A 1 149 ? -16.749 6.789 -29.594 1.00 32.82 2149 TYR A C 1
ATOM 1206 O O . TYR A 1 149 ? -17.815 6.647 -28.986 1.00 25.08 2149 TYR A O 1
ATOM 1215 N N . ALA A 1 150 ? -15.837 5.822 -29.656 1.00 26.73 2150 ALA A N 1
ATOM 1216 C CA . ALA A 1 150 ? -16.061 4.547 -28.992 1.00 26.19 2150 ALA A CA 1
ATOM 1217 C C . ALA A 1 150 ? -16.060 4.710 -27.477 1.00 27.03 2150 ALA A C 1
ATOM 1218 O O . ALA A 1 150 ? -15.182 5.366 -26.903 1.00 21.86 2150 ALA A O 1
ATOM 1220 N N . THR A 1 151 ? -17.023 4.064 -26.831 1.00 28.15 2151 THR A N 1
ATOM 1221 C CA . THR A 1 151 ? -17.147 4.058 -25.384 1.00 39.39 2151 THR A CA 1
ATOM 1222 C C . THR A 1 151 ? -16.207 3.020 -24.757 1.00 44.86 2151 THR A C 1
ATOM 1223 O O . THR A 1 151 ? -15.623 2.175 -25.442 1.00 27.81 2151 THR A O 1
ATOM 1227 N N . ASP A 1 152 ? -16.078 3.074 -23.422 1.00 61.62 2152 ASP A N 1
ATOM 1228 C CA . ASP A 1 152 ? -15.191 2.135 -22.730 1.00 68.71 2152 ASP A CA 1
ATOM 1229 C C . ASP A 1 152 ? -15.749 0.716 -22.684 1.00 65.82 2152 ASP A C 1
ATOM 1230 O O . ASP A 1 152 ? -15.067 -0.187 -22.184 1.00 70.38 2152 ASP A O 1
ATOM 1235 N N . GLU A 1 153 ? -16.960 0.498 -23.189 1.00 55.85 2153 GLU A N 1
ATOM 1236 C CA . GLU A 1 153 ? -17.464 -0.846 -23.416 1.00 57.64 2153 GLU A CA 1
ATOM 1237 C C . GLU A 1 153 ? -17.281 -1.303 -24.858 1.00 45.96 2153 GLU A C 1
ATOM 1238 O O . GLU A 1 153 ? -17.119 -2.502 -25.101 1.00 45.65 2153 GLU A O 1
ATOM 1244 N N . GLY A 1 154 ? -17.306 -0.385 -25.816 1.00 45.76 2154 GLY A N 1
ATOM 1245 C CA . GLY A 1 154 ? -16.964 -0.669 -27.194 1.00 45.78 2154 GLY A CA 1
ATOM 1246 C C . GLY A 1 154 ? -15.489 -0.522 -27.506 1.00 46.20 2154 GLY A C 1
ATOM 1247 O O . GLY A 1 154 ? -15.097 -0.611 -28.676 1.00 44.79 2154 GLY A O 1
ATOM 1248 N N . PHE A 1 155 ? -14.648 -0.284 -26.482 1.00 43.39 2155 PHE A N 1
ATOM 1249 C CA . PHE A 1 155 ? -13.204 -0.127 -26.668 1.00 44.43 2155 PHE A CA 1
ATOM 1250 C C . PHE A 1 155 ? -12.543 -0.594 -25.372 1.00 39.11 2155 PHE A C 1
ATOM 1251 O O . PHE A 1 155 ? -12.114 0.197 -24.532 1.00 35.89 2155 PHE A O 1
ATOM 1259 N N . VAL A 1 156 ? -12.472 -1.913 -25.206 1.00 45.58 2156 VAL A N 1
ATOM 1260 C CA . VAL A 1 156 ? -11.943 -2.468 -23.969 1.00 49.57 2156 VAL A CA 1
ATOM 1261 C C . VAL A 1 156 ? -10.438 -2.232 -23.895 1.00 41.62 2156 VAL A C 1
ATOM 1262 O O . VAL A 1 156 ? -9.719 -2.318 -24.902 1.00 35.84 2156 VAL A O 1
ATOM 1266 N N . ILE A 1 157 ? -9.980 -1.868 -22.710 1.00 37.77 2157 ILE A N 1
ATOM 1267 C CA . ILE A 1 157 ? -8.562 -1.744 -22.375 1.00 46.99 2157 ILE A CA 1
ATOM 1268 C C . ILE A 1 157 ? -8.183 -2.956 -21.539 1.00 48.07 2157 ILE A C 1
ATOM 1269 O O . ILE A 1 157 ? -8.935 -3.327 -20.626 1.00 42.79 2157 ILE A O 1
ATOM 1274 N N . PRO A 1 158 ? -7.067 -3.628 -21.824 1.00 47.36 2158 PRO A N 1
ATOM 1275 C CA . PRO A 1 158 ? -6.749 -4.862 -21.105 1.00 53.57 2158 PRO A CA 1
ATOM 1276 C C . PRO A 1 158 ? -6.233 -4.563 -19.709 1.00 50.66 2158 PRO A C 1
ATOM 1277 O O . PRO A 1 158 ? -5.852 -3.435 -19.383 1.00 44.53 2158 PRO A O 1
ATOM 1281 N N . ASP A 1 159 ? -6.226 -5.606 -18.882 1.00 53.75 2159 ASP A N 1
ATOM 1282 C CA . ASP A 1 159 ? -5.692 -5.506 -17.530 1.00 64.75 2159 ASP A CA 1
ATOM 1283 C C . ASP A 1 159 ? -4.245 -5.987 -17.506 1.00 67.02 2159 ASP A C 1
ATOM 1284 O O . ASP A 1 159 ? -3.321 -5.192 -17.337 1.00 67.73 2159 ASP A O 1
ATOM 1289 N N . GLY B 1 4 ? -19.744 5.793 85.156 1.00 58.84 4 GLY B N 1
ATOM 1290 C CA . GLY B 1 4 ? -19.178 7.108 85.404 1.00 61.67 4 GLY B CA 1
ATOM 1291 C C . GLY B 1 4 ? -18.704 7.365 86.833 1.00 61.41 4 GLY B C 1
ATOM 1292 O O . GLY B 1 4 ? -19.078 6.643 87.765 1.00 56.89 4 GLY B O 1
ATOM 1293 N N . PRO B 1 5 ? -17.871 8.389 87.013 1.00 58.14 5 PRO B N 1
ATOM 1294 C CA . PRO B 1 5 ? -17.387 8.715 88.357 1.00 47.70 5 PRO B CA 1
ATOM 1295 C C . PRO B 1 5 ? -18.458 9.422 89.164 1.00 37.89 5 PRO B C 1
ATOM 1296 O O . PRO B 1 5 ? -19.417 9.978 88.626 1.00 34.83 5 PRO B O 1
ATOM 1300 N N . LEU B 1 6 ? -18.279 9.384 90.487 1.00 33.88 6 LEU B N 1
ATOM 1301 C CA . LEU B 1 6 ? -19.177 10.093 91.385 1.00 35.12 6 LEU B CA 1
ATOM 1302 C C . LEU B 1 6 ? -19.262 11.569 91.011 1.00 37.88 6 LEU B C 1
ATOM 1303 O O . LEU B 1 6 ? -18.287 12.183 90.569 1.00 27.99 6 LEU B O 1
ATOM 1308 N N . LYS B 1 7 ? -20.446 12.136 91.194 1.00 39.50 7 LYS B N 1
ATOM 1309 C CA . LYS B 1 7 ? -20.603 13.564 91.029 1.00 44.41 7 LYS B CA 1
ATOM 1310 C C . LYS B 1 7 ? -20.055 14.280 92.261 1.00 39.33 7 LYS B C 1
ATOM 1311 O O . LYS B 1 7 ? -19.914 13.679 93.329 1.00 30.27 7 LYS B O 1
ATOM 1317 N N . PRO B 1 8 ? -19.710 15.562 92.130 1.00 40.84 8 PRO B N 1
ATOM 1318 C CA . PRO B 1 8 ? -19.224 16.311 93.300 1.00 44.02 8 PRO B 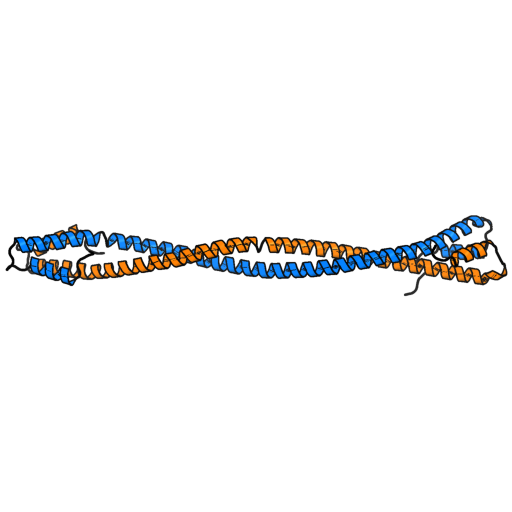CA 1
ATOM 1319 C C . PRO B 1 8 ? -20.157 16.286 94.500 1.00 43.59 8 PRO B C 1
ATOM 1320 O O . PRO B 1 8 ? -19.681 16.224 95.644 1.00 38.76 8 PRO B O 1
ATOM 1324 N N . GLU B 1 9 ? -21.474 16.332 94.280 1.00 47.42 9 GLU B N 1
ATOM 1325 C CA . GLU B 1 9 ? -22.406 16.307 95.407 1.00 52.99 9 GLU B CA 1
ATOM 1326 C C . GLU B 1 9 ? -22.469 14.922 96.053 1.00 39.09 9 GLU B C 1
ATOM 1327 O O . GLU B 1 9 ? -22.622 14.816 97.274 1.00 31.03 9 GLU B O 1
ATOM 1333 N N . GLU B 1 10 ? -22.337 13.860 95.253 1.00 39.44 10 GLU B N 1
ATOM 1334 C CA . GLU B 1 10 ? -22.289 12.506 95.802 1.00 45.99 10 GLU B CA 1
ATOM 1335 C C . GLU B 1 10 ? -20.993 12.268 96.563 1.00 39.97 10 GLU B C 1
ATOM 1336 O O . GLU B 1 10 ? -21.001 11.694 97.657 1.00 38.98 10 GLU B O 1
ATOM 1342 N N . HIS B 1 11 ? -19.874 12.694 95.981 1.00 37.21 11 HIS B N 1
ATOM 1343 C CA . HIS B 1 11 ? -18.586 12.676 96.663 1.00 35.34 11 HIS B CA 1
ATOM 1344 C C . HIS B 1 11 ? -18.646 13.427 97.988 1.00 33.86 11 HIS B C 1
ATOM 1345 O O . HIS B 1 11 ? -18.116 12.959 99.005 1.00 31.81 11 HIS B O 1
ATOM 1352 N N . GLU B 1 12 ? -19.300 14.594 98.003 1.00 36.75 12 GLU B N 1
ATOM 1353 C CA . GLU B 1 12 ? -19.393 15.385 99.230 1.00 36.09 12 GLU B CA 1
ATOM 1354 C C . GLU B 1 12 ? -20.298 14.720 100.259 1.00 36.24 12 GLU B C 1
ATOM 1355 O O . GLU B 1 12 ? -20.009 14.748 101.466 1.00 30.39 12 GLU B O 1
ATOM 1361 N N . ASP B 1 13 ? -21.396 14.113 99.812 1.00 38.09 13 ASP B N 1
ATOM 1362 C CA . ASP B 1 13 ? -22.263 13.437 100.770 1.00 43.87 13 ASP B CA 1
ATOM 1363 C C . ASP B 1 13 ? -21.562 12.225 101.372 1.00 36.42 13 ASP B C 1
ATOM 1364 O O . ASP B 1 13 ? -21.701 11.953 102.571 1.00 29.29 13 ASP B O 1
ATOM 1369 N N . ILE B 1 14 ? -20.764 11.513 100.564 1.00 31.27 14 ILE B N 1
ATOM 1370 C CA . ILE B 1 14 ? -20.012 10.372 101.091 1.00 32.50 14 ILE B CA 1
ATOM 1371 C C . ILE B 1 14 ? -18.940 10.838 102.077 1.00 32.95 14 ILE B C 1
ATOM 1372 O O . ILE B 1 14 ? -18.714 10.206 103.119 1.00 28.03 14 ILE B O 1
ATOM 1377 N N . LEU B 1 15 ? -18.267 11.949 101.766 1.00 32.55 15 LEU B N 1
ATOM 1378 C CA . LEU B 1 15 ? -17.352 12.566 102.719 1.00 37.71 15 LEU B CA 1
ATOM 1379 C C . LEU B 1 15 ? -18.025 12.795 104.079 1.00 42.78 15 LEU B C 1
ATOM 1380 O O . LEU B 1 15 ? -17.428 12.536 105.133 1.00 32.35 15 LEU B O 1
ATOM 1385 N N . ASN B 1 16 ? -19.283 13.242 104.073 1.00 49.36 16 ASN B N 1
ATOM 1386 C CA . ASN B 1 16 ? -19.969 13.522 105.333 1.00 49.07 16 ASN B CA 1
ATOM 1387 C C . ASN B 1 16 ? -20.283 12.242 106.101 1.00 40.19 16 ASN B C 1
ATOM 1388 O O . ASN B 1 16 ? -20.130 12.201 107.326 1.00 38.99 16 ASN B O 1
ATOM 1393 N N . LYS B 1 17 ? -20.730 11.189 105.408 1.00 43.07 17 LYS B N 1
ATOM 1394 C CA . LYS B 1 17 ? -20.981 9.917 106.090 1.00 45.75 17 LYS B CA 1
ATOM 1395 C C . LYS B 1 17 ? -19.704 9.372 106.711 1.00 43.38 17 LYS B C 1
ATOM 1396 O O . LYS B 1 17 ? -19.717 8.833 107.827 1.00 31.90 17 LYS B O 1
ATOM 1402 N N . LEU B 1 18 ? -18.595 9.489 105.976 1.00 43.10 18 LEU B N 1
ATOM 1403 C CA . LEU B 1 18 ? -17.299 9.015 106.440 1.00 36.90 18 LEU B CA 1
ATOM 1404 C C . LEU B 1 18 ? -16.944 9.601 107.799 1.00 35.75 18 LEU B C 1
ATOM 1405 O O . LEU B 1 18 ? -16.351 8.919 108.645 1.00 33.53 18 LEU B O 1
ATOM 1410 N N . LEU B 1 19 ? -17.315 10.854 108.034 1.00 37.91 19 LEU B N 1
ATOM 1411 C CA . LEU B 1 19 ? -16.907 11.573 109.230 1.00 48.85 19 LEU B CA 1
ATOM 1412 C C . LEU B 1 19 ? -17.999 11.629 110.294 1.00 53.28 19 LEU B C 1
ATOM 1413 O O . LEU B 1 19 ? -17.818 12.300 111.313 1.00 52.95 19 LEU B O 1
ATOM 1418 N N . ASP B 1 20 ? -19.117 10.926 110.084 1.00 57.59 20 ASP B N 1
ATOM 1419 C CA . ASP B 1 20 ? -20.277 11.008 110.969 1.00 55.22 20 ASP B CA 1
ATOM 1420 C C . ASP B 1 20 ? -20.160 9.961 112.075 1.00 51.18 20 ASP B C 1
ATOM 1421 O O . ASP B 1 20 ? -20.376 8.766 111.810 1.00 39.24 20 ASP B O 1
ATOM 1426 N N . PRO B 1 21 ? -19.854 10.352 113.320 1.00 52.91 21 PRO B N 1
ATOM 1427 C CA . PRO B 1 21 ? -19.766 9.360 114.408 1.00 56.26 21 PRO B CA 1
ATOM 1428 C C . PRO B 1 21 ? -21.115 8.812 114.842 1.00 61.99 21 PRO B C 1
ATOM 1429 O O . PRO B 1 21 ? -21.157 7.769 115.510 1.00 56.12 21 PRO B O 1
ATOM 1433 N N . GLU B 1 22 ? -22.215 9.486 114.489 1.00 68.50 22 GLU B N 1
ATOM 1434 C CA . GLU B 1 22 ? -23.541 8.925 114.725 1.00 73.14 22 GLU B CA 1
ATOM 1435 C C . GLU B 1 22 ? -23.761 7.653 113.916 1.00 64.60 22 GLU B C 1
ATOM 1436 O O . GLU B 1 22 ? -24.534 6.781 114.327 1.00 66.52 22 GLU B O 1
ATOM 1442 N N . LEU B 1 23 ? -23.106 7.536 112.766 1.00 51.88 23 LEU B N 1
ATOM 1443 C CA . LEU B 1 23 ? -23.324 6.391 111.907 1.00 48.52 23 LEU B CA 1
ATOM 1444 C C . LEU B 1 23 ? -22.634 5.152 112.468 1.00 41.05 23 LEU B C 1
ATOM 1445 O O . LEU B 1 23 ? -21.749 5.224 113.325 1.00 33.69 23 LEU B O 1
ATOM 1450 N N . ALA B 1 24 ? -23.064 4.001 111.967 1.00 39.73 24 ALA B N 1
ATOM 1451 C CA . ALA B 1 24 ? -22.361 2.761 112.243 1.00 48.31 24 ALA B CA 1
ATOM 1452 C C . ALA B 1 24 ? -20.941 2.818 111.691 1.00 53.09 24 ALA B C 1
ATOM 1453 O O . ALA B 1 24 ? -20.669 3.442 110.659 1.00 49.37 24 ALA B O 1
ATOM 1455 N N . GLN B 1 25 ? -20.029 2.162 112.409 1.00 54.56 25 GLN B N 1
ATOM 1456 C CA . GLN B 1 25 ? -18.682 1.945 111.895 1.00 52.88 25 GLN B CA 1
ATOM 1457 C C . GLN B 1 25 ? -18.717 1.378 110.475 1.00 44.50 25 GLN B C 1
ATOM 1458 O O . GLN B 1 25 ? -17.942 1.797 109.607 1.00 36.75 25 GLN B O 1
ATOM 1464 N N . SER B 1 26 ? -19.627 0.434 110.217 1.00 40.95 26 SER B N 1
ATOM 1465 C CA . SER B 1 26 ? -19.717 -0.164 108.891 1.00 45.63 26 SER B CA 1
ATOM 1466 C C . SER B 1 26 ? -20.077 0.868 107.828 1.00 39.29 26 SER B C 1
ATOM 1467 O O . SER B 1 26 ? -19.629 0.762 106.678 1.00 28.09 26 SER B O 1
ATOM 1470 N N . GLU B 1 27 ? -20.883 1.867 108.195 1.00 36.07 27 GLU B N 1
ATOM 1471 C CA . GLU B 1 27 ? -21.306 2.878 107.235 1.00 38.46 27 GLU B CA 1
ATOM 1472 C C . GLU B 1 27 ? -20.155 3.800 106.867 1.00 37.74 27 GLU B C 1
ATOM 1473 O O . GLU B 1 27 ? -19.971 4.148 105.691 1.00 33.17 27 GLU B O 1
ATOM 1479 N N . ARG B 1 28 ? -19.372 4.208 107.863 1.00 34.51 28 ARG B N 1
ATOM 1480 C CA . ARG B 1 28 ? -18.213 5.031 107.563 1.00 38.07 28 ARG B CA 1
ATOM 1481 C C . ARG B 1 28 ? -17.181 4.247 106.761 1.00 33.27 28 ARG B C 1
ATOM 1482 O O . ARG B 1 28 ? -16.550 4.798 105.852 1.00 26.17 28 ARG B O 1
ATOM 1490 N N . THR B 1 29 ? -17.006 2.956 107.072 1.00 31.94 29 THR B N 1
ATOM 1491 C CA . THR B 1 29 ? -16.056 2.132 106.320 1.00 36.00 29 THR B CA 1
ATOM 1492 C C . THR B 1 29 ? -16.490 1.968 104.863 1.00 31.78 29 THR B C 1
ATOM 1493 O O . THR B 1 29 ? -15.652 1.980 103.952 1.00 25.62 29 THR B O 1
ATOM 1497 N N . GLU B 1 30 ? -17.794 1.813 104.626 1.00 36.38 30 GLU B N 1
ATOM 1498 C CA . GLU B 1 30 ? -18.298 1.741 103.260 1.00 37.30 30 GLU B CA 1
ATOM 1499 C C . GLU B 1 30 ? -18.032 3.042 102.516 1.00 32.24 30 GLU B C 1
ATOM 1500 O O . GLU B 1 30 ? -17.568 3.035 101.369 1.00 25.75 30 GLU B O 1
ATOM 1506 N N . ALA B 1 31 ? -18.328 4.172 103.162 1.00 26.05 31 ALA B N 1
ATOM 1507 C CA . ALA B 1 31 ? -18.074 5.470 102.552 1.00 32.09 31 ALA B CA 1
ATOM 1508 C C . ALA B 1 31 ? -16.605 5.617 102.159 1.00 28.65 31 ALA B C 1
ATOM 1509 O O . ALA B 1 31 ? -16.289 6.149 101.092 1.00 26.41 31 ALA B O 1
ATOM 1511 N N . LEU B 1 32 ? -15.695 5.159 103.028 1.00 26.99 32 LEU B N 1
ATOM 1512 C CA . LEU B 1 32 ? -14.273 5.250 102.718 1.00 33.98 32 LEU B CA 1
ATOM 1513 C C . LEU B 1 32 ? -13.929 4.446 101.472 1.00 29.45 32 LEU B C 1
ATOM 1514 O O . LEU B 1 32 ? -13.215 4.934 100.586 1.00 27.88 32 LEU B O 1
ATOM 1519 N N . GLN B 1 33 ? -14.434 3.209 101.380 1.00 25.86 33 GLN B N 1
ATOM 1520 C CA . GLN B 1 33 ? -14.074 2.368 100.238 1.00 26.90 33 GLN B CA 1
ATOM 1521 C C . GLN B 1 33 ? -14.667 2.904 98.933 1.00 26.90 33 GLN B C 1
ATOM 1522 O O . GLN B 1 33 ? -14.066 2.745 97.863 1.00 25.78 33 GLN B O 1
ATOM 1528 N N . GLN B 1 34 ? -15.831 3.554 99.013 1.00 27.92 34 GLN B N 1
ATOM 1529 C CA . GLN B 1 34 ? -16.413 4.193 97.838 1.00 31.12 34 GLN B CA 1
ATOM 1530 C C . GLN B 1 34 ? -15.525 5.324 97.321 1.00 27.68 34 GLN B C 1
ATOM 1531 O O . GLN B 1 34 ? -15.242 5.397 96.120 1.00 26.10 34 GLN B O 1
ATOM 1537 N N . LEU B 1 35 ? -15.099 6.229 98.213 1.00 26.39 35 LEU B N 1
ATOM 1538 C CA . LEU B 1 35 ? -14.164 7.279 97.815 1.00 29.05 35 LEU B CA 1
ATOM 1539 C C . LEU B 1 35 ? -12.883 6.698 97.223 1.00 27.87 35 LEU B C 1
ATOM 1540 O O . LEU B 1 35 ? -12.377 7.200 96.213 1.00 26.92 35 LEU B O 1
ATOM 1545 N N . ARG B 1 36 ? -12.338 5.653 97.861 1.00 26.57 36 ARG B N 1
ATOM 1546 C CA . ARG B 1 36 ? -11.078 5.062 97.423 1.00 29.39 36 ARG B CA 1
ATOM 1547 C C . ARG B 1 36 ? -11.203 4.458 96.029 1.00 26.52 36 ARG B C 1
ATOM 1548 O O . ARG B 1 36 ? -10.414 4.768 95.127 1.00 26.76 36 ARG B O 1
ATOM 1556 N N . VAL B 1 37 ? -12.167 3.547 95.851 1.00 26.16 37 VAL B N 1
ATOM 1557 C CA . VAL B 1 37 ? -12.272 2.821 94.590 1.00 26.02 37 VAL B CA 1
ATOM 1558 C C . VAL B 1 37 ? -12.741 3.758 93.483 1.00 26.45 37 VAL B C 1
ATOM 1559 O O . VAL B 1 37 ? -12.310 3.641 92.330 1.00 26.07 37 VAL B O 1
ATOM 1563 N N . ASN B 1 38 ? -13.613 4.719 93.817 1.00 27.18 38 ASN B N 1
ATOM 1564 C CA . ASN B 1 38 ? -14.011 5.702 92.813 1.00 33.92 38 ASN B CA 1
ATOM 1565 C C . ASN B 1 38 ? -12.799 6.471 92.294 1.00 36.26 38 ASN B C 1
ATOM 1566 O O . ASN B 1 38 ? -12.643 6.651 91.079 1.00 26.54 38 ASN B O 1
ATOM 1571 N N . TYR B 1 39 ? -11.915 6.913 93.198 1.00 26.83 39 TYR B N 1
ATOM 1572 C CA . TYR B 1 39 ? -10.792 7.729 92.747 1.00 31.34 39 TYR B CA 1
ATOM 1573 C C . TYR B 1 39 ? -9.779 6.896 91.974 1.00 28.86 39 TYR B C 1
ATOM 1574 O O . TYR B 1 39 ? -9.294 7.321 90.921 1.00 27.54 39 TYR B O 1
ATOM 1583 N N . GLY B 1 40 ? -9.451 5.704 92.479 1.00 30.54 40 GLY B N 1
ATOM 1584 C CA . GLY B 1 40 ? -8.493 4.858 91.784 1.00 28.95 40 GLY B CA 1
ATOM 1585 C C . GLY B 1 40 ? -8.972 4.455 90.403 1.00 32.77 40 GLY B C 1
ATOM 1586 O O . GLY B 1 40 ? -8.195 4.451 89.443 1.00 27.31 40 GLY B O 1
ATOM 1587 N N . SER B 1 41 ? -10.263 4.116 90.291 1.00 27.66 41 SER B N 1
ATOM 1588 C CA . SER B 1 41 ? -10.825 3.695 89.013 1.00 35.55 41 SER B CA 1
ATOM 1589 C C . SER B 1 41 ? -10.720 4.798 87.975 1.00 33.99 41 SER B C 1
ATOM 1590 O O . SER B 1 41 ? -10.376 4.543 86.815 1.00 30.04 41 SER B O 1
ATOM 1593 N N . PHE B 1 42 ? -11.018 6.034 88.371 1.00 39.70 42 PHE B N 1
ATOM 1594 C CA . PHE B 1 42 ? -11.239 7.068 87.374 1.00 44.72 42 PHE B CA 1
ATOM 1595 C C . PHE B 1 42 ? -10.063 8.005 87.199 1.00 36.29 42 PHE B C 1
ATOM 1596 O O . PHE B 1 42 ? -9.955 8.636 86.140 1.00 27.49 42 PHE B O 1
ATOM 1604 N N . VAL B 1 43 ? -9.153 8.069 88.171 1.00 34.99 43 VAL B N 1
ATOM 1605 C CA . VAL B 1 43 ? -7.867 8.683 87.870 1.00 42.04 43 VAL B CA 1
ATOM 1606 C C . VAL B 1 43 ? -7.103 7.832 86.858 1.00 40.79 43 VAL B C 1
ATOM 1607 O O . VAL B 1 43 ? -6.289 8.352 86.088 1.00 41.07 43 VAL B O 1
ATOM 1611 N N . SER B 1 44 ? -7.361 6.526 86.826 1.00 39.25 44 SER B N 1
ATOM 1612 C CA . SER B 1 44 ? -6.737 5.687 85.814 1.00 43.97 44 SER B CA 1
ATOM 1613 C C . SER B 1 44 ? -7.388 5.883 84.450 1.00 40.51 44 SER B C 1
ATOM 1614 O O . SER B 1 44 ? -6.688 5.978 83.437 1.00 34.70 44 SER B O 1
ATOM 1617 N N . GLU B 1 45 ? -8.723 5.927 84.399 1.00 38.70 45 GLU B N 1
ATOM 1618 C CA . GLU B 1 45 ? -9.385 6.288 83.151 1.00 43.36 45 GLU B CA 1
ATOM 1619 C C . GLU B 1 45 ? -8.930 7.659 82.683 1.00 43.80 45 GLU B C 1
ATOM 1620 O O . GLU B 1 45 ? -8.663 7.862 81.494 1.00 45.84 45 GLU B O 1
ATOM 1626 N N . TYR B 1 46 ? -8.829 8.607 83.617 1.00 40.61 46 TYR B N 1
ATOM 1627 C CA . TYR B 1 46 ? -8.394 9.955 83.284 1.00 42.06 46 TYR B CA 1
ATOM 1628 C C . TYR B 1 46 ? -7.072 9.924 82.539 1.00 44.61 46 TYR B C 1
ATOM 1629 O O . TYR B 1 46 ? -6.906 10.593 81.511 1.00 34.40 46 TYR B O 1
ATOM 1638 N N . ASN B 1 47 ? -6.119 9.141 83.041 1.00 47.25 47 ASN B N 1
ATOM 1639 C CA . ASN B 1 47 ? -4.824 9.060 82.378 1.00 54.03 47 ASN B CA 1
ATOM 1640 C C . ASN B 1 47 ? -4.951 8.424 81.001 1.00 53.83 47 ASN B C 1
ATOM 1641 O O . ASN B 1 47 ? -4.318 8.878 80.040 1.00 49.82 47 ASN B O 1
ATOM 1646 N N . ASP B 1 48 ? -5.778 7.383 80.884 1.00 52.47 48 ASP B N 1
ATOM 1647 C CA . ASP B 1 48 ? -5.996 6.765 79.582 1.00 53.88 48 ASP B CA 1
ATOM 1648 C C . ASP B 1 48 ? -6.698 7.725 78.625 1.00 58.28 48 ASP B C 1
ATOM 1649 O O . ASP B 1 48 ? -6.351 7.788 77.438 1.00 55.55 48 ASP B O 1
ATOM 1654 N N . LEU B 1 49 ? -7.686 8.482 79.119 1.00 53.93 49 LEU B N 1
ATOM 1655 C CA . LEU B 1 49 ? -8.335 9.484 78.276 1.00 48.44 49 LEU B CA 1
ATOM 1656 C C . LEU B 1 49 ? -7.333 10.517 77.779 1.00 44.13 49 LEU B C 1
ATOM 1657 O O . LEU B 1 49 ? -7.356 10.899 76.601 1.00 36.84 49 LEU B O 1
ATOM 1662 N N . THR B 1 50 ? -6.443 10.976 78.660 1.00 45.81 50 THR B N 1
ATOM 1663 C CA . THR B 1 50 ? -5.448 11.968 78.268 1.00 56.33 50 THR B CA 1
ATOM 1664 C C . THR B 1 50 ? -4.565 11.450 77.135 1.00 64.15 50 THR B C 1
ATOM 1665 O O . THR B 1 50 ? -4.261 12.184 76.184 1.00 64.57 50 THR B O 1
ATOM 1669 N N . LYS B 1 51 ? -4.156 10.184 77.214 1.00 64.20 51 LYS B N 1
ATOM 1670 C CA . LYS B 1 51 ? -3.352 9.595 76.150 1.00 68.47 51 LYS B CA 1
ATOM 1671 C C . LYS B 1 51 ? -4.167 9.448 74.870 1.00 58.76 51 LYS B C 1
ATOM 1672 O O . LYS B 1 51 ? -3.752 9.908 73.801 1.00 51.22 51 LYS B O 1
ATOM 1678 N N . GLU B 1 52 ? -5.344 8.827 74.972 1.00 58.83 1220 GLU B N 1
ATOM 1679 C CA . GLU B 1 52 ? -6.163 8.565 73.794 1.00 60.59 1220 GLU B CA 1
ATOM 1680 C C . GLU B 1 52 ? -6.533 9.852 73.074 1.00 58.85 1220 GLU B C 1
ATOM 1681 O O . GLU B 1 52 ? -6.626 9.878 71.839 1.00 49.86 1220 GLU B O 1
ATOM 1687 N N . LYS B 1 53 ? -6.770 10.927 73.826 1.00 62.07 1221 LYS B N 1
ATOM 1688 C CA . LYS B 1 53 ? -7.035 12.211 73.189 1.00 63.98 1221 LYS B CA 1
ATOM 1689 C C . LYS B 1 53 ? -5.806 12.698 72.436 1.00 59.07 1221 LYS B C 1
ATOM 1690 O O . LYS B 1 53 ? -5.900 13.102 71.269 1.00 47.25 1221 LYS B O 1
ATOM 1696 N N . SER B 1 54 ? -4.643 12.667 73.095 1.00 60.09 1222 SER B N 1
ATOM 1697 C CA . SER B 1 54 ? -3.396 13.033 72.434 1.00 64.61 1222 SER B CA 1
ATOM 1698 C C . SER B 1 54 ? -3.116 12.126 71.242 1.00 62.59 1222 SER B C 1
ATOM 1699 O O . SER B 1 54 ? -2.543 12.571 70.238 1.00 57.09 1222 SER B O 1
ATOM 1702 N N . GLU B 1 55 ? -3.522 10.857 71.338 1.00 64.65 1223 GLU B N 1
ATOM 1703 C CA . GLU B 1 55 ? -3.413 9.92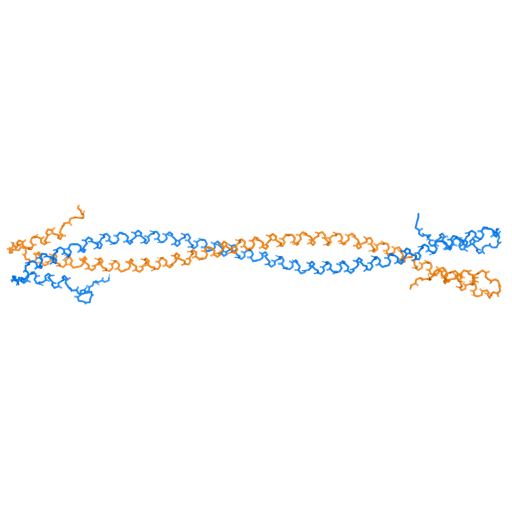5 70.217 1.00 68.74 1223 GLU B CA 1
ATOM 1704 C C . GLU B 1 55 ? -4.213 10.417 69.015 1.00 70.62 1223 GLU B C 1
ATOM 1705 O O . GLU B 1 55 ? -3.678 10.580 67.910 1.00 66.78 1223 GLU B O 1
ATOM 1711 N N . PHE B 1 56 ? -5.510 10.662 69.224 1.00 74.85 1224 PHE B N 1
ATOM 1712 C CA . PHE B 1 56 ? -6.397 11.052 68.135 1.00 76.63 1224 PHE B CA 1
ATOM 1713 C C . PHE B 1 56 ? -6.037 12.416 67.562 1.00 65.70 1224 PHE B C 1
ATOM 1714 O O . PHE B 1 56 ? -6.239 12.649 66.366 1.00 60.86 1224 PHE B O 1
ATOM 1722 N N . LYS B 1 57 ? -5.519 13.330 68.387 1.00 62.41 1225 LYS B N 1
ATOM 1723 C CA . LYS B 1 57 ? -5.190 14.655 67.874 1.00 67.70 1225 LYS B CA 1
ATOM 1724 C C . LYS B 1 57 ? -4.064 14.581 66.852 1.00 72.42 1225 LYS B C 1
ATOM 1725 O O . LYS B 1 57 ? -4.131 15.228 65.800 1.00 65.25 1225 LYS B O 1
ATOM 1731 N N . LEU B 1 58 ? -3.029 13.787 67.135 1.00 79.62 1226 LEU B N 1
ATOM 1732 C CA . LEU B 1 58 ? -1.903 13.678 66.213 1.00 84.35 1226 LEU B CA 1
ATOM 1733 C C . LEU B 1 58 ? -2.243 12.835 64.990 1.00 77.22 1226 LEU B C 1
ATOM 1734 O O . LEU B 1 58 ? -1.729 13.097 63.895 1.00 66.10 1226 LEU B O 1
ATOM 1739 N N . GLU B 1 59 ? -3.097 11.827 65.161 1.00 77.48 1227 GLU B N 1
ATOM 1740 C CA . GLU B 1 59 ? -3.540 11.018 64.034 1.00 75.28 1227 GLU B CA 1
ATOM 1741 C C . GLU B 1 59 ? -4.512 11.787 63.145 1.00 70.94 1227 GLU B C 1
ATOM 1742 O O . GLU B 1 59 ? -4.502 11.611 61.922 1.00 70.43 1227 GLU B O 1
ATOM 1748 N N . LEU B 1 60 ? -5.348 12.647 63.738 1.00 63.36 1228 LEU B N 1
ATOM 1749 C CA . LEU B 1 60 ? -6.233 13.491 62.942 1.00 54.88 1228 LEU B CA 1
ATOM 1750 C C . LEU B 1 60 ? -5.445 14.499 62.117 1.00 56.07 1228 LEU B C 1
ATOM 1751 O O . LEU B 1 60 ? -5.856 14.841 61.004 1.00 50.99 1228 LEU B O 1
ATOM 1756 N N . ASP B 1 61 ? -4.321 14.984 62.646 1.00 60.60 1229 ASP B N 1
ATOM 1757 C CA . ASP B 1 61 ? -3.458 15.868 61.872 1.00 70.08 1229 ASP B CA 1
ATOM 1758 C C . ASP B 1 61 ? -2.856 15.149 60.661 1.00 69.34 1229 ASP B C 1
ATOM 1759 O O . ASP B 1 61 ? -2.586 15.787 59.637 1.00 68.20 1229 ASP B O 1
ATOM 1764 N N . ASP B 1 62 ? -2.646 13.831 60.757 1.00 70.50 1230 ASP B N 1
ATOM 1765 C CA . ASP B 1 62 ? -2.088 13.075 59.636 1.00 74.24 1230 ASP B CA 1
ATOM 1766 C C . ASP B 1 62 ? -3.130 12.851 58.550 1.00 68.53 1230 ASP B C 1
ATOM 1767 O O . ASP B 1 62 ? -2.883 13.126 57.370 1.00 68.00 1230 ASP B O 1
ATOM 1772 N N . VAL B 1 63 ? -4.298 12.332 58.929 1.00 62.83 1231 VAL B N 1
ATOM 1773 C CA . VAL B 1 63 ? -5.346 12.077 57.948 1.00 64.10 1231 VAL B CA 1
ATOM 1774 C C . VAL B 1 63 ? -5.841 13.384 57.336 1.00 58.66 1231 VAL B C 1
ATOM 1775 O O . VAL B 1 63 ? -6.171 13.435 56.146 1.00 54.11 1231 VAL B O 1
ATOM 1779 N N . THR B 1 64 ? -5.862 14.470 58.109 1.00 58.69 1232 THR B N 1
ATOM 1780 C CA . THR B 1 64 ? -6.310 15.728 57.523 1.00 62.27 1232 THR B CA 1
ATOM 1781 C C . THR B 1 64 ? -5.276 16.283 56.547 1.00 60.23 1232 THR B C 1
ATOM 1782 O O . THR B 1 64 ? -5.645 16.942 55.567 1.00 55.62 1232 THR B O 1
ATOM 1786 N N . SER B 1 65 ? -3.988 16.004 56.774 1.00 59.10 1233 SER B N 1
ATOM 1787 C CA . SER B 1 65 ? -2.961 16.522 55.876 1.00 59.18 1233 SER B CA 1
ATOM 1788 C C . SER B 1 65 ? -2.908 15.714 54.583 1.00 53.74 1233 SER B C 1
ATOM 1789 O O . SER B 1 65 ? -2.758 16.288 53.501 1.00 48.37 1233 SER B O 1
ATOM 1792 N N . ASN B 1 66 ? -3.048 14.387 54.687 1.00 56.71 1234 ASN B N 1
ATOM 1793 C CA . ASN B 1 66 ? -3.163 13.533 53.509 1.00 61.84 1234 ASN B CA 1
ATOM 1794 C C . ASN B 1 66 ? -4.375 13.915 52.664 1.00 62.36 1234 ASN B C 1
ATOM 1795 O O . ASN B 1 66 ? -4.273 14.047 51.439 1.00 63.48 1234 ASN B O 1
ATOM 1800 N N . MET B 1 67 ? -5.537 14.084 53.308 1.00 58.34 1235 MET B N 1
ATOM 1801 C CA . MET B 1 67 ? -6.766 14.424 52.591 1.00 56.24 1235 MET B CA 1
ATOM 1802 C C . MET B 1 67 ? -6.597 15.698 51.771 1.00 57.38 1235 MET B C 1
ATOM 1803 O O . MET B 1 67 ? -7.106 15.792 50.647 1.00 56.50 1235 MET B O 1
ATOM 1808 N N . GLU B 1 68 ? -5.878 16.686 52.311 1.00 63.93 1236 GLU B N 1
ATOM 1809 C CA . GLU B 1 68 ? -5.662 17.929 51.574 1.00 73.83 1236 GLU B CA 1
ATOM 1810 C C . GLU B 1 68 ? -4.835 17.696 50.315 1.00 70.11 1236 GLU B C 1
ATOM 1811 O O . GLU B 1 68 ? -5.150 18.239 49.250 1.00 64.13 1236 GLU B O 1
ATOM 1817 N N . GLN B 1 69 ? -3.781 16.880 50.417 1.00 72.03 1237 GLN B N 1
ATOM 1818 C CA . GLN B 1 69 ? -2.895 16.649 49.277 1.00 70.36 1237 GLN B CA 1
ATOM 1819 C C . GLN B 1 69 ? -3.532 15.726 48.238 1.00 51.74 1237 GLN B C 1
ATOM 1820 O O . GLN B 1 69 ? -3.306 15.891 47.036 1.00 45.16 1237 GLN B O 1
ATOM 1826 N N . ILE B 1 70 ? -4.312 14.738 48.682 1.00 44.00 1238 ILE B N 1
ATOM 1827 C CA . ILE B 1 70 ? -4.952 13.825 47.742 1.00 52.16 1238 ILE B CA 1
ATOM 1828 C C . ILE B 1 70 ? -6.040 14.548 46.961 1.00 54.59 1238 ILE B C 1
ATOM 1829 O O . ILE B 1 70 ? -6.229 14.306 45.758 1.00 41.06 1238 ILE B O 1
ATOM 1834 N N . ILE B 1 71 ? -6.750 15.464 47.623 1.00 58.70 1239 ILE B N 1
ATOM 1835 C CA . ILE B 1 71 ? -7.785 16.246 46.952 1.00 63.12 1239 ILE B CA 1
ATOM 1836 C C . ILE B 1 71 ? -7.161 17.222 45.956 1.00 56.79 1239 ILE B C 1
ATOM 1837 O O . ILE B 1 71 ? -7.605 17.326 44.807 1.00 50.06 1239 ILE B O 1
ATOM 1842 N N . LYS B 1 72 ? -6.123 17.951 46.376 1.00 54.55 1240 LYS B N 1
ATOM 1843 C CA . LYS B 1 72 ? -5.491 18.905 45.469 1.00 60.93 1240 LYS B CA 1
ATOM 1844 C C . LYS B 1 72 ? -4.851 18.193 44.278 1.00 53.67 1240 LYS B C 1
ATOM 1845 O O . LYS B 1 72 ? -4.887 18.694 43.146 1.00 39.06 1240 LYS B O 1
ATOM 1851 N N . ALA B 1 73 ? -4.276 17.011 44.515 1.00 52.51 1241 ALA B N 1
ATOM 1852 C CA . ALA B 1 73 ? -3.729 16.222 43.417 1.00 51.16 1241 ALA B CA 1
ATOM 1853 C C . ALA B 1 73 ? -4.831 15.748 42.479 1.00 46.79 1241 ALA B C 1
ATOM 1854 O O . ALA B 1 73 ? -4.674 15.791 41.252 1.00 38.35 1241 ALA B O 1
ATOM 1856 N N . LYS B 1 74 ? -5.951 15.287 43.043 1.00 43.12 1242 LYS B N 1
ATOM 1857 C CA . LYS B 1 74 ? -7.070 14.827 42.228 1.00 50.38 1242 LYS B CA 1
ATOM 1858 C C . LYS B 1 74 ? -7.589 15.945 41.321 1.00 54.17 1242 LYS B C 1
ATOM 1859 O O . LYS B 1 74 ? -7.984 15.695 40.175 1.00 40.51 1242 LYS B O 1
ATOM 1865 N N . ALA B 1 75 ? -7.557 17.190 41.803 1.00 55.38 1243 ALA B N 1
ATOM 1866 C CA . ALA B 1 75 ? -7.983 18.322 40.987 1.00 52.68 1243 ALA B CA 1
ATOM 1867 C C . ALA B 1 75 ? -7.026 18.563 39.813 1.00 42.60 1243 ALA B C 1
ATOM 1868 O O . ALA B 1 75 ? -7.465 18.782 38.679 1.00 38.71 1243 ALA B O 1
ATOM 1870 N N . ASN B 1 76 ? -5.711 18.541 40.069 1.00 33.72 1244 ASN B N 1
ATOM 1871 C CA . ASN B 1 76 ? -4.743 18.689 38.982 1.00 42.65 1244 ASN B CA 1
ATOM 1872 C C . ASN B 1 76 ? -4.819 17.520 37.999 1.00 48.51 1244 ASN B C 1
ATOM 1873 O O . ASN B 1 76 ? -4.474 17.680 36.822 1.00 38.06 1244 ASN B O 1
ATOM 1878 N N . LEU B 1 77 ? -5.265 16.344 38.463 1.00 51.71 1245 LEU B N 1
ATOM 1879 C CA . LEU B 1 77 ? -5.438 15.191 37.582 1.00 50.97 1245 LEU B CA 1
ATOM 1880 C C . LEU B 1 77 ? -6.698 15.315 36.739 1.00 43.70 1245 LEU B C 1
ATOM 1881 O O . LEU B 1 77 ? -6.696 14.914 35.572 1.00 31.08 1245 LEU B O 1
ATOM 1886 N N . GLU B 1 78 ? -7.793 15.821 37.321 1.00 38.57 1246 GLU B N 1
ATOM 1887 C CA . GLU B 1 78 ? -8.994 16.064 36.526 1.00 45.62 1246 GLU B CA 1
ATOM 1888 C C . GLU B 1 78 ? -8.690 17.016 35.376 1.00 43.00 1246 GLU B C 1
ATOM 1889 O O . GLU B 1 78 ? -9.173 16.823 34.253 1.00 39.22 1246 GLU B O 1
ATOM 1895 N N . LYS B 1 79 ? -7.854 18.023 35.630 1.00 38.73 1247 LYS B N 1
ATOM 1896 C CA . LYS B 1 79 ? -7.471 18.955 34.575 1.00 50.63 1247 LYS B CA 1
ATOM 1897 C C . LYS B 1 79 ? -6.613 18.269 33.511 1.00 57.88 1247 LYS B C 1
ATOM 1898 O O . LYS B 1 79 ? -6.893 18.375 32.310 1.00 50.82 1247 LYS B O 1
ATOM 1904 N N . MET B 1 80 ? -5.566 17.553 33.941 1.00 58.98 1248 MET B N 1
ATOM 1905 C CA . MET B 1 80 ? -4.669 16.885 33.000 1.00 55.48 1248 MET B CA 1
ATOM 1906 C C . MET B 1 80 ? -5.414 15.847 32.172 1.00 41.65 1248 MET B C 1
ATOM 1907 O O . MET B 1 80 ? -5.182 15.720 30.965 1.00 31.90 1248 MET B O 1
ATOM 1912 N N A CYS B 1 81 ? -6.324 15.098 32.792 0.37 42.46 1249 CYS B N 1
ATOM 1913 N N B CYS B 1 81 ? -6.299 15.083 32.823 0.63 42.33 1249 CYS B N 1
ATOM 1914 C CA A CYS B 1 81 ? -7.090 14.133 32.014 0.37 42.63 1249 CYS B CA 1
ATOM 1915 C CA B CYS B 1 81 ? -7.188 14.157 32.130 0.63 42.76 1249 CYS B CA 1
ATOM 1916 C C A CYS B 1 81 ? -8.029 14.824 31.026 0.37 42.90 1249 CYS B C 1
ATOM 1917 C C B CYS B 1 81 ? -7.960 14.863 31.028 0.63 43.26 1249 CYS B C 1
ATOM 1918 O O A CYS B 1 81 ? -8.308 14.269 29.956 0.37 39.85 1249 CYS B O 1
ATOM 1919 O O B CYS B 1 81 ? -8.058 14.370 29.897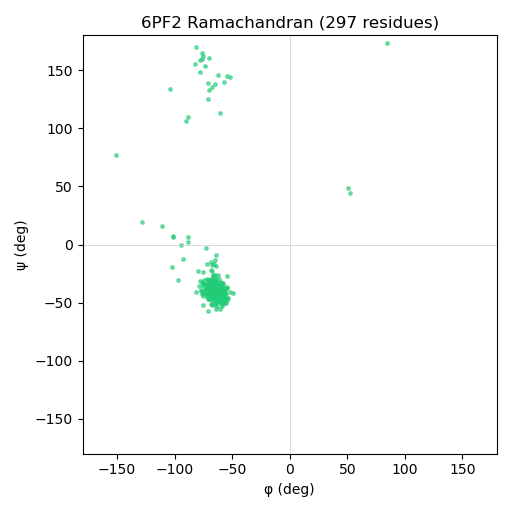 0.63 38.69 1249 CYS B O 1
ATOM 1924 N N . ARG B 1 82 ? -8.518 16.029 31.347 1.00 45.11 1250 ARG B N 1
ATOM 1925 C CA . ARG B 1 82 ? -9.320 16.760 30.369 1.00 44.16 1250 ARG B CA 1
ATOM 1926 C C . ARG B 1 82 ? -8.441 17.312 29.248 1.00 37.26 1250 ARG B C 1
ATOM 1927 O O . ARG B 1 82 ? -8.820 17.269 28.071 1.00 25.23 1250 ARG B O 1
ATOM 1935 N N . THR B 1 83 ? -7.255 17.817 29.593 1.00 37.48 1251 THR B N 1
ATOM 1936 C CA . THR B 1 83 ? -6.325 18.260 28.556 1.00 44.05 1251 THR B CA 1
ATOM 1937 C C . THR B 1 83 ? -5.943 17.103 27.631 1.00 39.18 1251 THR B C 1
ATOM 1938 O O . THR B 1 83 ? -5.811 17.285 26.414 1.00 32.34 1251 THR B O 1
ATOM 1942 N N . LEU B 1 84 ? -5.762 15.903 28.191 1.00 32.51 1252 LEU B N 1
ATOM 1943 C CA . LEU B 1 84 ? -5.410 14.756 27.360 1.00 39.35 1252 LEU B CA 1
ATOM 1944 C C . LEU B 1 84 ? -6.581 14.344 26.478 1.00 37.56 1252 LEU B C 1
ATOM 1945 O O . LEU B 1 84 ? -6.395 14.020 25.295 1.00 33.53 1252 LEU B O 1
ATOM 1950 N N . GLU B 1 85 ? -7.794 14.370 27.032 1.00 30.12 1253 GLU B N 1
ATOM 1951 C CA . GLU B 1 85 ? -8.975 14.022 26.251 1.00 30.44 1253 GLU B CA 1
ATOM 1952 C C . GLU B 1 85 ? -9.150 14.972 25.068 1.00 31.16 1253 GLU B C 1
ATOM 1953 O O . GLU B 1 85 ? -9.383 14.533 23.935 1.00 23.72 1253 GLU B O 1
ATOM 1959 N N . ASP B 1 86 ? -9.034 16.284 25.313 1.00 35.74 1254 ASP B N 1
ATOM 1960 C CA . ASP B 1 86 ? -9.179 17.262 24.232 1.00 37.44 1254 ASP B CA 1
ATOM 1961 C C . ASP B 1 86 ? -8.131 17.051 23.141 1.00 36.03 1254 ASP B C 1
ATOM 1962 O O . ASP B 1 86 ? -8.449 17.094 21.944 1.00 24.92 1254 ASP B O 1
ATOM 1967 N N . GLN B 1 87 ? -6.876 16.825 23.535 1.00 38.37 1255 GLN B N 1
ATOM 1968 C CA . GLN B 1 87 ? -5.845 16.512 22.552 1.00 44.68 1255 GLN B CA 1
ATOM 1969 C C . GLN B 1 87 ? -6.146 15.209 21.827 1.00 39.80 1255 GLN B C 1
ATOM 1970 O O . GLN B 1 87 ? -5.872 15.089 20.625 1.00 26.85 1255 GLN B O 1
ATOM 1976 N N . MET B 1 88 ? -6.704 14.229 22.541 1.00 39.15 1256 MET B N 1
ATOM 1977 C CA . MET B 1 88 ? -7.057 12.953 21.931 1.00 37.31 1256 MET B CA 1
ATOM 1978 C C . MET B 1 88 ? -8.119 13.142 20.860 1.00 33.32 1256 MET B C 1
ATOM 1979 O O . MET B 1 88 ? -7.967 12.666 19.731 1.00 21.88 1256 MET B O 1
ATOM 1984 N N . ASN B 1 89 ? -9.227 13.795 21.218 1.00 25.25 1257 ASN B N 1
ATOM 1985 C CA . ASN B 1 89 ? -10.301 14.016 20.261 1.00 28.09 1257 ASN B CA 1
ATOM 1986 C C . ASN B 1 89 ? -9.825 14.844 19.075 1.00 35.13 1257 ASN B C 1
ATOM 1987 O O . ASN B 1 89 ? -10.256 14.624 17.936 1.00 25.05 1257 ASN B O 1
ATOM 1992 N N . GLU B 1 90 ? -8.959 15.821 19.338 1.00 42.23 1258 GLU B N 1
ATOM 1993 C CA . GLU B 1 90 ? -8.432 16.653 18.270 1.00 40.86 1258 GLU B CA 1
ATOM 1994 C C . GLU B 1 90 ? -7.741 15.797 17.216 1.00 30.48 1258 GLU B C 1
ATOM 1995 O O . GLU B 1 90 ? -7.979 15.954 16.013 1.00 25.66 1258 GLU B O 1
ATOM 2001 N N . HIS B 1 91 ? -6.894 14.862 17.653 1.00 28.45 1259 HIS B N 1
ATOM 2002 C CA . HIS B 1 91 ? -6.167 14.036 16.700 1.00 31.41 1259 HIS B CA 1
ATOM 2003 C C . HIS B 1 91 ? -7.048 12.955 16.084 1.00 30.81 1259 HIS B C 1
ATOM 2004 O O . HIS B 1 91 ? -6.850 12.595 14.916 1.00 20.57 1259 HIS B O 1
ATOM 2011 N N . ARG B 1 92 ? -8.021 12.440 16.834 1.00 25.50 1260 ARG B N 1
ATOM 2012 C CA . ARG B 1 92 ? -8.980 11.508 16.254 1.00 30.53 1260 ARG B CA 1
ATOM 2013 C C . ARG B 1 92 ? -9.717 12.149 15.081 1.00 19.82 1260 ARG B C 1
ATOM 2014 O O . ARG B 1 92 ? -9.803 11.570 13.994 1.00 18.39 1260 ARG B O 1
ATOM 2022 N N . SER B 1 93 ? -10.243 13.361 15.283 1.00 20.17 1261 SER B N 1
ATOM 2023 C CA . SER B 1 93 ? -10.974 14.043 14.219 1.00 23.24 1261 SER B CA 1
ATOM 2024 C C . SER B 1 93 ? -10.084 14.327 13.007 1.00 25.84 1261 SER B C 1
ATOM 2025 O O . SER B 1 93 ? -10.529 14.189 11.858 1.00 17.88 1261 SER B O 1
ATOM 2028 N N . LYS B 1 94 ? -8.831 14.740 13.235 1.00 25.29 1262 LYS B N 1
ATOM 2029 C CA . LYS B 1 94 ? -7.918 14.944 12.109 1.00 26.84 1262 LYS B CA 1
ATOM 2030 C C . LYS B 1 94 ? -7.622 13.626 11.403 1.00 23.41 1262 LYS B C 1
ATOM 2031 O O . LYS B 1 94 ? -7.594 13.562 10.169 1.00 19.06 1262 LYS B O 1
ATOM 2037 N N . ALA B 1 95 ? -7.441 12.554 12.175 1.00 19.51 1263 ALA B N 1
ATOM 2038 C CA . ALA B 1 95 ? -7.228 11.237 11.582 1.00 21.19 1263 ALA B CA 1
ATOM 2039 C C . ALA B 1 95 ? -8.418 10.807 10.730 1.00 21.87 1263 ALA B C 1
ATOM 2040 O O . ALA B 1 95 ? -8.239 10.255 9.642 1.00 18.34 1263 ALA B O 1
ATOM 2042 N N . GLU B 1 96 ? -9.646 11.053 11.215 1.00 17.85 1264 GLU B N 1
ATOM 2043 C CA . GLU B 1 96 ? -10.840 10.671 10.473 1.00 18.71 1264 GLU B CA 1
ATOM 2044 C C . GLU B 1 96 ? -10.968 11.470 9.177 1.00 16.71 1264 GLU B C 1
ATOM 2045 O O . GLU B 1 96 ? -11.264 10.901 8.116 1.00 16.26 1264 GLU B O 1
ATOM 2051 N N . GLU B 1 97 ? -10.756 12.794 9.250 1.00 18.46 1265 GLU B N 1
ATOM 2052 C CA . GLU B 1 97 ? -10.852 13.660 8.068 1.00 18.70 1265 GLU B CA 1
ATOM 2053 C C . GLU B 1 97 ? -9.822 13.294 7.009 1.00 25.37 1265 GLU B C 1
ATOM 2054 O O . GLU B 1 97 ? -10.119 13.286 5.803 1.00 16.47 1265 GLU B O 1
ATOM 2060 N N . THR B 1 98 ? -8.596 13.024 7.441 1.00 17.74 1266 THR B N 1
ATOM 2061 C CA . THR B 1 98 ? -7.526 12.782 6.490 1.00 21.52 1266 THR B CA 1
ATOM 2062 C C . THR B 1 98 ? -7.666 11.390 5.859 1.00 23.16 1266 THR B C 1
ATOM 2063 O O . THR B 1 98 ? -7.351 11.208 4.678 1.00 17.84 1266 THR B O 1
ATOM 2067 N N . GLN B 1 99 ? -8.230 10.423 6.600 1.00 17.69 1267 GLN B N 1
ATOM 2068 C CA . GLN B 1 99 ? -8.552 9.132 5.994 1.00 27.98 1267 GLN B CA 1
ATOM 2069 C C . GLN B 1 99 ? -9.630 9.271 4.912 1.00 25.88 1267 GLN B C 1
ATOM 2070 O O . GLN B 1 99 ? -9.574 8.606 3.874 1.00 16.32 1267 GLN B O 1
ATOM 2076 N N . ARG B 1 100 ? -10.582 10.153 5.132 1.00 15.94 1268 ARG B N 1
ATOM 2077 C CA . ARG B 1 100 ? -11.614 10.378 4.139 1.00 24.35 1268 ARG B CA 1
ATOM 2078 C C . ARG B 1 100 ? -10.975 11.021 2.913 1.00 20.61 1268 ARG B C 1
ATOM 2079 O O . ARG B 1 100 ? -11.275 10.669 1.816 1.00 14.76 1268 ARG B O 1
ATOM 2087 N N . SER B 1 101 ? -10.043 11.926 3.125 1.00 16.15 1269 SER B N 1
ATOM 2088 C CA . SER B 1 101 ? -9.364 12.568 2.005 1.00 23.00 1269 SER B CA 1
ATOM 2089 C C . SER B 1 101 ? -8.507 11.560 1.236 1.00 16.27 1269 SER B C 1
ATOM 2090 O O . SER B 1 101 ? -8.462 11.584 0.001 1.00 16.00 1269 SER B O 1
ATOM 2093 N N . VAL B 1 102 ? -7.860 10.632 1.957 1.00 16.88 1270 VAL B N 1
ATOM 2094 C CA . VAL B 1 102 ? -7.140 9.534 1.307 1.00 19.41 1270 VAL B CA 1
ATOM 2095 C C . VAL B 1 102 ? -8.075 8.710 0.411 1.00 22.85 1270 VAL B C 1
ATOM 2096 O O . VAL B 1 102 ? -7.718 8.347 -0.717 1.00 16.52 1270 VAL B O 1
ATOM 2100 N N . ASN B 1 103 ? -9.258 8.355 0.921 1.00 15.87 1271 ASN B N 1
ATOM 2101 C CA . ASN B 1 103 ? -10.170 7.516 0.146 1.00 19.10 1271 ASN B CA 1
ATOM 2102 C C . ASN B 1 103 ? -10.685 8.251 -1.100 1.00 15.89 1271 ASN B C 1
ATOM 2103 O O . ASN B 1 103 ? -10.955 7.630 -2.132 1.00 14.22 1271 ASN B O 1
ATOM 2108 N N . ASP B 1 104 ? -10.907 9.564 -0.975 1.00 17.69 1272 ASP B N 1
ATOM 2109 C CA . ASP B 1 104 ? -11.362 10.397 -2.089 1.00 20.35 1272 ASP B CA 1
ATOM 2110 C C . ASP B 1 104 ? -10.308 10.439 -3.204 1.00 24.73 1272 ASP B C 1
ATOM 2111 O O . ASP B 1 104 ? -10.612 10.219 -4.386 1.00 13.61 1272 ASP B O 1
ATOM 2116 N N . LEU B 1 105 ? -9.063 10.716 -2.832 1.00 14.93 1273 LEU B N 1
ATOM 2117 C CA . LEU B 1 105 ? -7.984 10.827 -3.804 1.00 15.41 1273 LEU B CA 1
ATOM 2118 C C . LEU B 1 105 ? -7.633 9.475 -4.412 1.00 15.60 1273 LEU B C 1
ATOM 2119 O O . LEU B 1 105 ? -7.231 9.396 -5.579 1.00 15.62 1273 LEU B O 1
ATOM 2124 N N . THR B 1 106 ? -7.768 8.407 -3.625 1.00 15.81 1274 THR B N 1
ATOM 2125 C CA . THR B 1 106 ? -7.542 7.068 -4.152 1.00 20.91 1274 THR B CA 1
ATOM 2126 C C . THR B 1 106 ? -8.531 6.755 -5.280 1.00 22.19 1274 THR B C 1
ATOM 2127 O O . THR B 1 106 ? -8.141 6.218 -6.320 1.00 15.29 1274 THR B O 1
ATOM 2131 N N . SER B 1 107 ? -9.821 7.097 -5.091 1.00 18.61 1275 SER B N 1
ATOM 2132 C CA . SER B 1 107 ? -10.798 6.898 -6.166 1.00 16.01 1275 SER B CA 1
ATOM 2133 C C . SER B 1 107 ? -10.471 7.775 -7.374 1.00 14.03 1275 SER B C 1
ATOM 2134 O O . SER B 1 107 ? -10.670 7.356 -8.519 1.00 12.88 1275 SER B O 1
ATOM 2137 N N . GLN B 1 108 ? -9.997 9.006 -7.128 1.00 13.40 1276 GLN B N 1
ATOM 2138 C CA . GLN B 1 108 ? -9.629 9.880 -8.238 1.00 19.02 1276 GLN B CA 1
ATOM 2139 C C . GLN B 1 108 ? -8.469 9.297 -9.035 1.00 17.29 1276 GLN B C 1
ATOM 2140 O O . GLN B 1 108 ? -8.472 9.344 -10.268 1.00 13.58 1276 GLN B O 1
ATOM 2146 N N . VAL B 1 109 ? -7.443 8.804 -8.336 1.00 15.08 2109 VAL B N 1
ATOM 2147 C CA . VAL B 1 109 ? -6.317 8.164 -9.003 1.00 23.33 2109 VAL B CA 1
ATOM 2148 C C . VAL B 1 109 ? -6.806 7.002 -9.863 1.00 20.56 2109 VAL B C 1
ATOM 2149 O O . VAL B 1 109 ? -6.367 6.836 -11.005 1.00 15.39 2109 VAL B O 1
ATOM 2153 N N . GLU B 1 110 ? -7.722 6.188 -9.328 1.00 18.53 2110 GLU B N 1
ATOM 2154 C CA . GLU B 1 110 ? -8.213 5.020 -10.070 1.00 30.02 2110 GLU B CA 1
ATOM 2155 C C . GLU B 1 110 ? -8.913 5.428 -11.358 1.00 23.26 2110 GLU B C 1
ATOM 2156 O O . GLU B 1 110 ? -8.716 4.803 -12.405 1.00 13.81 2110 GLU B O 1
ATOM 2162 N N . ASP B 1 111 ? -9.758 6.438 -11.272 1.00 19.06 2111 ASP B N 1
ATOM 2163 C CA . ASP B 1 111 ? -10.481 6.905 -12.429 1.00 28.56 2111 ASP B CA 1
ATOM 2164 C C . ASP B 1 111 ? -9.531 7.537 -13.426 1.00 26.63 2111 ASP B C 1
ATOM 2165 O O . ASP B 1 111 ? -9.626 7.274 -14.594 1.00 18.36 2111 ASP B O 1
ATOM 2170 N N . LEU B 1 112 ? -8.600 8.348 -12.952 1.00 17.29 2112 LEU B N 1
ATOM 2171 C CA . LEU B 1 112 ? -7.653 9.004 -13.851 1.00 17.78 2112 LEU B CA 1
ATOM 2172 C C . LEU B 1 112 ? -6.785 7.990 -14.582 1.00 19.79 2112 LEU B C 1
ATOM 2173 O O . LEU B 1 112 ? -6.530 8.136 -15.782 1.00 15.17 2112 LEU B O 1
ATOM 2178 N N . GLU B 1 113 ? -6.309 6.960 -13.875 1.00 14.72 2113 GLU B N 1
ATOM 2179 C CA . GLU B 1 113 ? -5.511 5.924 -14.523 1.00 21.85 2113 GLU B CA 1
ATOM 2180 C C . GLU B 1 113 ? -6.278 5.247 -15.659 1.00 19.94 2113 GLU B C 1
ATOM 2181 O O . GLU B 1 113 ? -5.716 4.986 -16.730 1.00 15.04 2113 GLU B O 1
ATOM 2187 N N . LYS B 1 114 ? -7.567 4.965 -15.446 1.00 17.55 2114 LYS B N 1
ATOM 2188 C CA . LYS B 1 114 ? -8.375 4.326 -16.484 1.00 23.23 2114 LYS B CA 1
ATOM 2189 C C . LYS B 1 114 ? -8.619 5.258 -17.672 1.00 19.21 2114 LYS B C 1
ATOM 2190 O O . LYS B 1 114 ? -8.593 4.816 -18.824 1.00 12.32 2114 LYS B O 1
ATOM 2196 N N . GLU B 1 115 ? -8.901 6.539 -17.408 1.00 15.69 2115 GLU B N 1
ATOM 2197 C CA . GLU B 1 115 ? -9.112 7.494 -18.489 1.00 16.58 2115 GLU B CA 1
ATOM 2198 C C . GLU B 1 115 ? -7.846 7.663 -19.327 1.00 23.71 2115 GLU B C 1
ATOM 2199 O O . GLU B 1 115 ? -7.892 7.641 -20.568 1.00 15.06 2115 GLU B O 1
ATOM 2205 N N . ARG B 1 116 ? -6.707 7.834 -18.651 1.00 14.94 2116 ARG B N 1
ATOM 2206 C CA . ARG B 1 116 ? -5.408 7.928 -19.313 1.00 23.66 2116 ARG B CA 1
ATOM 2207 C C . ARG B 1 116 ? -5.138 6.706 -20.198 1.00 18.96 2116 ARG B C 1
ATOM 2208 O O . ARG B 1 116 ? -4.749 6.847 -21.362 1.00 16.66 2116 ARG B O 1
ATOM 2216 N N . ASP B 1 117 ? -5.309 5.490 -19.643 1.00 16.85 2117 ASP B N 1
ATOM 2217 C CA . ASP B 1 117 ? -5.031 4.269 -20.399 1.00 19.81 2117 ASP B CA 1
ATOM 2218 C C . ASP B 1 117 ? -5.961 4.158 -21.604 1.00 21.75 2117 ASP B C 1
ATOM 2219 O O . ASP B 1 117 ? -5.578 3.637 -22.662 1.00 14.19 2117 ASP B O 1
ATOM 2224 N N . PHE B 1 118 ? -7.170 4.684 -21.441 1.00 15.27 2118 PHE B N 1
ATOM 2225 C CA . PHE B 1 118 ? -8.203 4.654 -22.456 1.00 23.19 2118 PHE B CA 1
ATOM 2226 C C . PHE B 1 118 ? -7.828 5.535 -23.641 1.00 20.28 2118 PHE B C 1
ATOM 2227 O O . PHE B 1 118 ? -7.865 5.091 -24.795 1.00 16.89 2118 PHE B O 1
ATOM 2235 N N . TYR B 1 119 ? -7.459 6.788 -23.365 1.00 14.09 2119 TYR B N 1
ATOM 2236 C CA . TYR B 1 119 ? -7.001 7.688 -24.422 1.00 19.96 2119 TYR B CA 1
ATOM 2237 C C . TYR B 1 119 ? -5.742 7.156 -25.087 1.00 23.11 2119 TYR B C 1
ATOM 2238 O O . TYR B 1 119 ? -5.614 7.186 -26.319 1.00 14.60 2119 TYR B O 1
ATOM 2247 N N . PHE B 1 120 ? -4.794 6.676 -24.286 1.00 25.22 2120 PHE B N 1
ATOM 2248 C CA . PHE B 1 120 ? -3.577 6.111 -24.852 1.00 25.44 2120 PHE B CA 1
ATOM 2249 C C . PHE B 1 120 ? -3.889 4.998 -25.864 1.00 21.74 2120 PHE B C 1
ATOM 2250 O O . PHE B 1 120 ? -3.344 4.977 -26.971 1.00 14.68 2120 PHE B O 1
ATOM 2258 N N . GLY B 1 121 ? -4.767 4.061 -25.487 1.00 18.51 2121 GLY B N 1
ATOM 2259 C CA . GLY B 1 121 ? -5.137 2.989 -26.398 1.00 21.87 2121 GLY B CA 1
ATOM 2260 C C . GLY B 1 121 ? -5.767 3.483 -27.688 1.00 22.78 2121 GLY B C 1
ATOM 2261 O O . GLY B 1 121 ? -5.531 2.911 -28.751 1.00 14.82 2121 GLY B O 1
ATOM 2262 N N . LYS B 1 122 ? -6.561 4.555 -27.615 1.00 19.04 2122 LYS B N 1
ATOM 2263 C CA . LYS B 1 122 ? -7.173 5.109 -28.817 1.00 22.88 2122 LYS B CA 1
ATOM 2264 C C . LYS B 1 122 ? -6.133 5.759 -29.719 1.00 21.39 2122 LYS B C 1
ATOM 2265 O O . LYS B 1 122 ? -6.215 5.639 -30.945 1.00 13.46 2122 LYS B O 1
ATOM 2271 N N . LEU B 1 123 ? -5.146 6.453 -29.126 1.00 14.95 2123 LEU B N 1
ATOM 2272 C CA . LEU B 1 123 ? -4.128 7.137 -29.920 1.00 15.58 2123 LEU B CA 1
ATOM 2273 C C . LEU B 1 123 ? -3.215 6.142 -30.632 1.00 21.95 2123 LEU B C 1
ATOM 2274 O O . LEU B 1 123 ? -2.825 6.360 -31.786 1.00 13.47 2123 LEU B O 1
ATOM 2279 N N . ARG B 1 124 ? -2.855 5.053 -29.950 1.00 18.65 2124 ARG B N 1
ATOM 2280 C CA . ARG B 1 124 ? -2.079 3.999 -30.592 1.00 22.48 2124 ARG B CA 1
ATOM 2281 C C . ARG B 1 124 ? -2.881 3.316 -31.698 1.00 17.67 2124 ARG B C 1
ATOM 2282 O O . ARG B 1 124 ? -2.331 2.970 -32.744 1.00 15.05 2124 ARG B O 1
ATOM 2290 N N . ASN B 1 125 ? -4.180 3.095 -31.466 1.00 14.88 2125 ASN B N 1
ATOM 2291 C CA . ASN B 1 125 ? -5.034 2.519 -32.496 1.00 16.56 2125 ASN B CA 1
ATOM 2292 C C . ASN B 1 125 ? -5.057 3.419 -33.721 1.00 23.00 2125 ASN B C 1
ATOM 2293 O O . ASN B 1 125 ? -4.833 2.964 -34.850 1.00 15.55 2125 ASN B O 1
ATOM 2298 N N . ILE B 1 126 ? -5.297 4.714 -33.501 1.00 17.13 2126 ILE B N 1
ATOM 2299 C CA . ILE B 1 126 ? -5.363 5.677 -34.594 1.00 20.91 2126 ILE B CA 1
ATOM 2300 C C . ILE B 1 126 ? -4.009 5.795 -35.285 1.00 23.54 2126 ILE B C 1
ATOM 2301 O O . ILE B 1 126 ? -3.927 5.967 -36.512 1.00 14.26 2126 ILE B O 1
ATOM 2306 N N . GLU B 1 127 ? -2.926 5.703 -34.518 1.00 17.97 2127 GLU B N 1
ATOM 2307 C CA . GLU B 1 127 ? -1.605 5.698 -35.139 1.00 25.03 2127 GLU B CA 1
ATOM 2308 C C . GLU B 1 127 ? -1.458 4.543 -36.135 1.00 21.90 2127 GLU B C 1
ATOM 2309 O O . GLU B 1 127 ? -0.945 4.719 -37.249 1.00 16.33 2127 GLU B O 1
ATOM 2315 N N . LEU B 1 128 ? -1.894 3.345 -35.740 1.00 18.73 2128 LEU B N 1
ATOM 2316 C CA . LEU B 1 128 ? -1.809 2.189 -36.624 1.00 24.96 2128 LEU B CA 1
ATOM 2317 C C . LEU B 1 128 ? -2.699 2.331 -37.860 1.00 27.57 2128 LEU B C 1
ATOM 2318 O O . LEU B 1 128 ? -2.342 1.841 -38.942 1.00 23.76 2128 LEU B O 1
ATOM 2323 N N . ILE B 1 129 ? -3.863 2.963 -37.723 1.00 20.92 2129 ILE B N 1
ATOM 2324 C CA . ILE B 1 129 ? -4.691 3.251 -38.894 1.00 26.80 2129 ILE B CA 1
ATOM 2325 C C . ILE B 1 129 ? -3.935 4.139 -39.876 1.00 28.40 2129 ILE B C 1
ATOM 2326 O O . ILE B 1 129 ? -3.908 3.879 -41.085 1.00 21.00 2129 ILE B O 1
ATOM 2331 N N . CYS B 1 130 ? -3.310 5.202 -39.365 1.00 25.35 2130 CYS B N 1
ATOM 2332 C CA . CYS B 1 130 ? -2.619 6.148 -40.234 1.00 30.70 2130 CYS B CA 1
ATOM 2333 C C . CYS B 1 130 ? -1.429 5.518 -40.953 1.00 34.01 2130 CYS B C 1
ATOM 2334 O O . CYS B 1 130 ? -1.134 5.891 -42.092 1.00 29.14 2130 CYS B O 1
ATOM 2337 N N . GLN B 1 131 ? -0.711 4.592 -40.314 1.00 36.31 2131 GLN B N 1
ATOM 2338 C CA . GLN B 1 131 ? 0.423 4.015 -41.024 1.00 40.39 2131 GLN B CA 1
ATOM 2339 C C . GLN B 1 131 ? -0.017 2.946 -42.021 1.00 38.56 2131 GLN B C 1
ATOM 2340 O O . GLN B 1 131 ? 0.698 2.693 -42.991 1.00 37.29 2131 GLN B O 1
ATOM 2346 N N . GLU B 1 132 ? -1.195 2.347 -41.826 1.00 39.55 2132 GLU B N 1
ATOM 2347 C CA . GLU B 1 132 ? -1.765 1.454 -42.829 1.00 46.94 2132 GLU B CA 1
ATOM 2348 C C . GLU B 1 132 ? -2.119 2.192 -44.117 1.00 54.24 2132 GLU B C 1
ATOM 2349 O O . GLU B 1 132 ? -2.310 1.551 -45.158 1.00 61.36 2132 GLU B O 1
ATOM 2355 N N . ASN B 1 133 ? -2.203 3.525 -44.071 1.00 47.96 2133 ASN B N 1
ATOM 2356 C CA . ASN B 1 133 ? -2.614 4.325 -45.217 1.00 43.82 2133 ASN B CA 1
ATOM 2357 C C . ASN B 1 133 ? -1.628 5.445 -45.522 1.00 40.83 2133 ASN B C 1
ATOM 2358 O O . ASN B 1 133 ? -1.991 6.411 -46.204 1.00 43.43 2133 ASN B O 1
ATOM 2363 N N . GLU B 1 134 ? -0.389 5.340 -45.036 1.00 60.44 2134 GLU B N 1
ATOM 2364 C CA . GLU B 1 134 ? 0.617 6.340 -45.369 1.00 64.98 2134 GLU B CA 1
ATOM 2365 C C . GLU B 1 134 ? 0.955 6.359 -46.859 1.00 64.53 2134 GLU B C 1
ATOM 2366 O O . GLU B 1 134 ? 1.654 7.277 -47.306 1.00 70.18 2134 GLU B O 1
ATOM 2372 N N . GLY B 1 135 ? 0.463 5.388 -47.633 1.00 61.53 2135 GLY B N 1
ATOM 2373 C CA . GLY B 1 135 ? 0.750 5.368 -49.059 1.00 73.24 2135 GLY B CA 1
ATOM 2374 C C . GLY B 1 135 ? 0.021 6.451 -49.835 1.00 78.36 2135 GLY B C 1
ATOM 2375 O O . GLY B 1 135 ? 0.618 7.125 -50.680 1.00 79.72 2135 GLY B O 1
ATOM 2376 N N . GLU B 1 136 ? -1.275 6.642 -49.558 1.00 79.87 2136 GLU B N 1
ATOM 2377 C CA . GLU B 1 136 ? -2.064 7.629 -50.294 1.00 84.43 2136 GLU B CA 1
ATOM 2378 C C . GLU B 1 136 ? -1.585 9.060 -50.068 1.00 77.41 2136 GLU B C 1
ATOM 2379 O O . GLU B 1 136 ? -1.988 9.950 -50.828 1.00 71.15 2136 GLU B O 1
ATOM 2385 N N . ASN B 1 137 ? -0.733 9.290 -49.066 1.00 80.98 2137 ASN B N 1
ATOM 2386 C CA . ASN B 1 137 ? -0.179 10.610 -48.763 1.00 83.35 2137 ASN B CA 1
ATOM 2387 C C . ASN B 1 137 ? -1.284 11.663 -48.667 1.00 69.53 2137 ASN B C 1
ATOM 2388 O O . ASN B 1 137 ? -1.226 12.733 -49.282 1.00 69.05 2137 ASN B O 1
ATOM 2393 N N . ASP B 1 138 ? -2.318 11.321 -47.899 1.00 50.22 2138 ASP B N 1
ATOM 2394 C CA . ASP B 1 138 ? -3.430 12.223 -47.622 1.00 46.69 2138 ASP B CA 1
ATOM 2395 C C . ASP B 1 138 ? -2.941 13.334 -46.694 1.00 45.01 2138 ASP B C 1
ATOM 2396 O O . ASP B 1 138 ? -2.361 13.039 -45.642 1.00 40.67 2138 ASP B O 1
ATOM 2401 N N . PRO B 1 139 ? -3.113 14.607 -47.055 1.00 44.22 2139 PRO B N 1
ATOM 2402 C CA . PRO B 1 139 ? -2.672 15.683 -46.155 1.00 41.98 2139 PRO B CA 1
ATOM 2403 C C . PRO B 1 139 ? -3.452 15.731 -44.858 1.00 39.87 2139 PRO B C 1
ATOM 2404 O O . PRO B 1 139 ? -2.898 16.150 -43.832 1.00 30.39 2139 PRO B O 1
ATOM 2408 N N . VAL B 1 140 ? -4.730 15.344 -44.872 1.00 32.46 2140 VAL B N 1
ATOM 2409 C CA . VAL B 1 140 ? -5.477 15.298 -43.620 1.00 36.49 2140 VAL B CA 1
ATOM 2410 C C . VAL B 1 140 ? -4.845 14.287 -42.681 1.00 32.11 2140 VAL B C 1
ATOM 2411 O O . VAL B 1 140 ? -4.649 14.561 -41.495 1.00 23.79 2140 VAL B O 1
ATOM 2415 N N . LEU B 1 141 ? -4.509 13.102 -43.204 1.00 25.88 2141 LEU B N 1
ATOM 2416 C CA . LEU B 1 141 ? -3.865 12.088 -42.375 1.00 37.02 2141 LEU B CA 1
ATOM 2417 C C . LEU B 1 141 ? -2.509 12.563 -41.847 1.00 30.51 2141 LEU B C 1
ATOM 2418 O O . LEU B 1 141 ? -2.139 12.238 -40.715 1.00 23.66 2141 LEU B O 1
ATOM 2423 N N . GLN B 1 142 ? -1.747 13.322 -42.651 1.00 28.12 2142 GLN B N 1
ATOM 2424 C CA . GLN B 1 142 ? -0.442 13.786 -42.176 1.00 35.70 2142 GLN B CA 1
ATOM 2425 C C . GLN B 1 142 ? -0.603 14.815 -41.069 1.00 36.52 2142 GLN B C 1
ATOM 2426 O O . GLN B 1 142 ? 0.204 14.867 -40.134 1.00 26.52 2142 GLN B O 1
ATOM 2432 N N . ARG B 1 143 ? -1.651 15.634 -41.162 1.00 31.88 2143 ARG B N 1
ATOM 2433 C CA . ARG B 1 143 ? -1.996 16.542 -40.079 1.00 28.53 2143 ARG B CA 1
ATOM 2434 C C . ARG B 1 143 ? -2.287 15.772 -38.795 1.00 30.56 2143 ARG B C 1
ATOM 2435 O O . ARG B 1 143 ? -1.863 16.181 -37.704 1.00 23.31 2143 ARG B O 1
ATOM 2443 N N . ILE B 1 144 ? -3.000 14.644 -38.912 1.00 24.99 2144 ILE B N 1
ATOM 2444 C CA . ILE B 1 144 ? -3.331 13.836 -37.742 1.00 30.12 2144 ILE B CA 1
ATOM 2445 C C . ILE B 1 144 ? -2.075 13.189 -37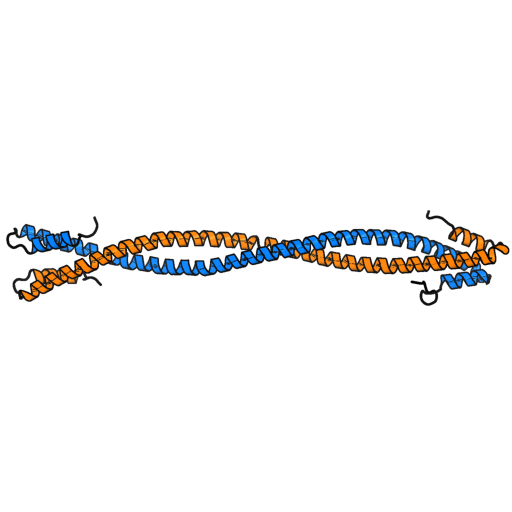.170 1.00 29.33 2144 ILE B C 1
ATOM 2446 O O . ILE B 1 144 ? -1.912 13.093 -35.947 1.00 24.59 2144 ILE B O 1
ATOM 2451 N N . VAL B 1 145 ? -1.177 12.734 -38.046 1.00 22.39 2145 VAL B N 1
ATOM 2452 C CA . VAL B 1 145 ? 0.086 12.134 -37.616 1.00 29.78 2145 VAL B CA 1
ATOM 2453 C C . VAL B 1 145 ? 0.959 13.154 -36.892 1.00 27.43 2145 VAL B C 1
ATOM 2454 O O . VAL B 1 145 ? 1.652 12.825 -35.919 1.00 25.05 2145 VAL B O 1
ATOM 2458 N N . ASP B 1 146 ? 0.965 14.398 -37.371 1.00 26.81 2146 ASP B N 1
ATOM 2459 C CA . ASP B 1 146 ? 1.740 15.437 -36.707 1.00 34.76 2146 ASP B CA 1
ATOM 2460 C C . ASP B 1 146 ? 1.269 15.630 -35.280 1.00 29.20 2146 ASP B C 1
ATOM 2461 O O . ASP B 1 146 ? 2.074 15.854 -34.367 1.00 27.35 2146 ASP B O 1
ATOM 2466 N N . ILE B 1 147 ? -0.037 15.540 -35.075 1.00 22.42 2147 ILE B N 1
ATOM 2467 C CA . ILE B 1 147 ? -0.598 15.654 -33.742 1.00 26.14 2147 ILE B CA 1
ATOM 2468 C C . ILE B 1 147 ? -0.204 14.451 -32.882 1.00 27.94 2147 ILE B C 1
ATOM 2469 O O . ILE B 1 147 ? 0.194 14.604 -31.723 1.00 22.49 2147 ILE B O 1
ATOM 2474 N N . LEU B 1 148 ? -0.298 13.243 -33.449 1.00 21.58 2148 LEU B N 1
ATOM 2475 C CA . LEU B 1 148 ? 0.013 12.019 -32.717 1.00 25.20 2148 LEU B CA 1
ATOM 2476 C C . LEU B 1 148 ? 1.441 12.011 -32.193 1.00 28.40 2148 LEU B C 1
ATOM 2477 O O . LEU B 1 148 ? 1.704 11.508 -31.091 1.00 24.03 2148 LEU B O 1
ATOM 2482 N N . TYR B 1 149 ? 2.373 12.546 -32.974 1.00 24.10 2149 TYR B N 1
ATOM 2483 C CA . TYR B 1 149 ? 3.784 12.539 -32.637 1.00 33.65 2149 TYR B CA 1
ATOM 2484 C C . TYR B 1 149 ? 4.233 13.810 -31.932 1.00 32.03 2149 TYR B C 1
ATOM 2485 O O . TYR B 1 149 ? 5.416 13.916 -31.597 1.00 30.71 2149 TYR B O 1
ATOM 2494 N N . ALA B 1 150 ? 3.338 14.772 -31.702 1.00 29.09 2150 ALA B N 1
ATOM 2495 C CA . ALA B 1 150 ? 3.745 16.007 -31.042 1.00 33.50 2150 ALA B CA 1
ATOM 2496 C C . ALA B 1 150 ? 4.187 15.738 -29.602 1.00 31.22 2150 ALA B C 1
ATOM 2497 O O . ALA B 1 150 ? 3.566 14.959 -28.874 1.00 28.26 2150 ALA B O 1
ATOM 2499 N N . THR B 1 151 ? 5.274 16.392 -29.212 1.00 31.26 2151 THR B N 1
ATOM 2500 C CA . THR B 1 151 ? 5.814 16.320 -27.864 1.00 39.74 2151 THR B CA 1
ATOM 2501 C C . THR B 1 151 ? 5.076 17.279 -26.933 1.00 41.79 2151 THR B C 1
ATOM 2502 O O . THR B 1 151 ? 4.519 18.291 -27.367 1.00 36.16 2151 THR B O 1
ATOM 2506 N N . ASP B 1 152 ? 5.105 16.960 -25.633 1.00 51.81 2152 ASP B N 1
ATOM 2507 C CA . ASP B 1 152 ? 4.471 17.782 -24.604 1.00 65.50 2152 ASP B CA 1
ATOM 2508 C C . ASP B 1 152 ? 5.079 19.178 -24.590 1.00 70.28 2152 ASP B C 1
ATOM 2509 O O . ASP B 1 152 ? 6.251 19.347 -24.239 1.00 60.26 2152 ASP B O 1
ATOM 2514 N N . GLU B 1 153 ? 4.277 20.172 -24.966 1.00 82.25 2153 GLU B N 1
ATOM 2515 C CA . GLU B 1 153 ? 4.721 21.556 -25.129 1.00 87.86 2153 GLU B CA 1
ATOM 2516 C C . GLU B 1 153 ? 5.789 21.644 -26.213 1.00 83.55 2153 GLU B C 1
ATOM 2517 O O . GLU B 1 153 ? 6.981 21.674 -25.920 1.00 86.60 2153 GLU B O 1
#

Organism: Homo sapiens (NCBI:txid9606)

Nearest PDB structures (foldseek):
  6pf2-assembly1_A  TM=1.006E+00  e=1.666E-19  Homo sapiens